Protein AF-A0A0D2KUC3-F1 (afdb_monomer)

Nearest PDB structures (foldseek):
  6gja-assembly1_A  TM=9.282E-01  e=8.993E-33  Triticum aestivum
  6giz-assembly1_A  TM=9.046E-01  e=1.143E-32  Triticum aestivum
  6git-assembly1_A  TM=9.043E-01  e=1.639E-32  Triticum aestivum
  6gj9-assembly1_A  TM=8.953E-01  e=1.143E-32  Triticum aestivum
  6gj2-assembly1_A  TM=8.959E-01  e=4.035E-32  Triticum aestivum

Foldseek 3Di:
DEQQADDPLLLLQLVLVVVVVDQAAEYQANQHLQQQAQEDPGGDDPVRRLVHGHLCSLVVSCVSNCVPPVRHPYDYAYDPSQQSADPVGAGSVSVLVPPADDDPPDDDDDPPPQPPCDVRCNRPRHWDWDADWQAAIETEHELFDAPDALACVDSRNVVVLVVLVPDDCNGGLAYEYGYADDCDDQFPVLQRQSVSNLVHCQVSCLVSQHAEYEYADALWWWWFAQDDQLDRDPSHYIYIYANNSHHPVAHRAHGQQVPPPDDPCFVCVVVPNCHDPRHPDDDADADVNTRTDNDPRNGTPDIGGFHWDKDWARPGSFWIKIFIDGSVDPSPDTPDIDIRGRD

Solvent-accessible surface area (backbone atoms only — not comparable to full-atom values): 18929 Å² total; per-residue (Å²): 67,6,22,26,28,80,37,73,51,18,51,49,27,48,53,43,51,55,71,66,63,58,83,59,44,50,37,23,13,26,62,44,54,26,25,42,16,70,43,99,88,38,73,51,56,81,96,45,49,49,76,35,57,23,67,68,39,52,59,51,38,51,63,71,44,36,86,49,60,76,79,25,57,76,45,67,32,51,24,79,54,36,36,57,57,44,97,88,68,48,40,30,58,69,49,54,75,75,61,71,59,100,62,82,84,87,64,83,93,64,97,71,80,72,84,59,61,42,99,67,40,78,71,54,62,52,55,53,72,50,73,45,81,72,49,28,33,39,37,32,33,48,76,73,54,87,87,50,71,63,45,82,82,28,66,68,47,50,49,48,57,54,55,62,72,67,63,47,56,90,49,22,42,37,38,37,40,32,30,10,61,46,66,77,64,63,38,50,66,74,48,60,44,35,31,42,53,36,72,55,47,46,65,55,41,38,73,68,55,35,50,37,34,45,19,6,74,44,26,16,34,36,32,39,38,30,34,47,96,94,35,71,31,87,61,23,32,29,40,34,32,34,8,10,14,27,28,90,88,54,68,50,77,53,40,43,32,72,62,62,84,76,52,65,46,55,81,39,45,93,81,54,59,64,55,49,95,69,46,88,64,89,49,85,73,58,61,95,86,30,66,53,58,81,45,86,53,91,29,58,66,46,73,47,68,49,41,24,42,61,50,75,47,76,76,52,70,40,40,31,39,40,38,31,31,37,59,93,46,62,76,89,46,68,74,45,75,47,77,50,69,63,130

Radius of gyration: 19.17 Å; Cα contacts (8 Å, |Δi|>4): 738; chains: 1; bounding box: 54×46×48 Å

Mean predicted aligned error: 5.57 Å

Structure (mmCIF, N/CA/C/O backbone):
data_AF-A0A0D2KUC3-F1
#
_entry.id   AF-A0A0D2KUC3-F1
#
loop_
_atom_site.group_PDB
_atom_site.id
_atom_site.type_symbol
_atom_site.label_atom_id
_atom_site.label_alt_id
_atom_site.label_comp_id
_atom_site.label_asym_id
_atom_site.label_entity_id
_atom_site.label_seq_id
_atom_site.pdbx_PDB_ins_code
_atom_site.Cartn_x
_atom_site.Cartn_y
_atom_site.Cartn_z
_atom_site.occupancy
_atom_site.B_iso_or_equiv
_atom_site.auth_seq_id
_atom_site.auth_comp_id
_atom_site.auth_asym_id
_atom_site.auth_atom_id
_atom_site.pdbx_PDB_model_num
ATOM 1 N N . MET A 1 1 ? -2.625 -6.622 -4.114 1.00 96.06 1 MET A N 1
ATOM 2 C CA . MET A 1 1 ? -1.256 -6.646 -4.675 1.00 96.06 1 MET A CA 1
ATOM 3 C C . MET A 1 1 ? -0.698 -5.232 -4.663 1.00 96.06 1 MET A C 1
ATOM 5 O O . MET A 1 1 ? -1.487 -4.291 -4.649 1.00 96.06 1 MET A O 1
ATOM 9 N N . ALA A 1 2 ? 0.618 -5.071 -4.685 1.00 98.12 2 ALA A N 1
ATOM 10 C CA . ALA A 1 2 ? 1.279 -3.789 -4.913 1.00 98.12 2 ALA A CA 1
ATOM 11 C C . ALA A 1 2 ? 2.653 -4.032 -5.542 1.00 98.12 2 ALA A C 1
ATOM 13 O O . ALA A 1 2 ? 3.165 -5.154 -5.471 1.00 98.12 2 ALA A O 1
ATOM 14 N N . ASP A 1 3 ? 3.196 -3.020 -6.221 1.00 98.69 3 ASP A N 1
ATOM 15 C C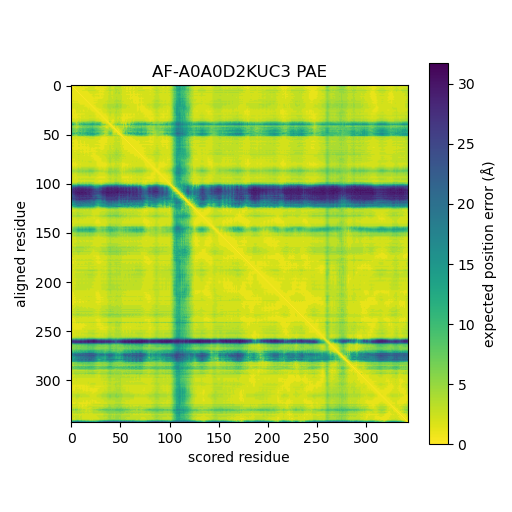A . ASP A 1 3 ? 4.566 -3.047 -6.737 1.00 98.69 3 ASP A CA 1
ATOM 16 C C . ASP A 1 3 ? 4.870 -4.239 -7.690 1.00 98.69 3 ASP A C 1
ATOM 18 O O . ASP A 1 3 ? 5.927 -4.879 -7.581 1.00 98.69 3 ASP A O 1
ATOM 22 N N . PRO A 1 4 ? 3.956 -4.620 -8.616 1.00 98.31 4 PRO A N 1
ATOM 23 C CA . PRO A 1 4 ? 4.134 -5.801 -9.454 1.00 98.31 4 PRO A CA 1
ATOM 24 C C . PRO A 1 4 ? 5.246 -5.650 -10.490 1.00 98.31 4 PRO A C 1
ATOM 26 O O . PRO A 1 4 ? 6.000 -6.595 -10.718 1.00 98.31 4 PRO A O 1
ATOM 29 N N . GLY A 1 5 ? 5.354 -4.500 -11.159 1.00 98.06 5 GLY A N 1
ATOM 30 C CA . GLY A 1 5 ? 6.200 -4.364 -12.341 1.00 98.06 5 GLY A CA 1
ATOM 31 C C . GLY A 1 5 ? 5.836 -5.368 -13.438 1.00 98.06 5 GLY A C 1
ATOM 32 O O . GLY A 1 5 ? 4.667 -5.605 -13.722 1.00 98.06 5 GLY A O 1
ATOM 33 N N . GLN A 1 6 ? 6.843 -5.929 -14.111 1.00 96.62 6 GLN A N 1
ATOM 34 C CA . GLN A 1 6 ? 6.646 -6.856 -15.237 1.00 96.62 6 GLN A CA 1
ATOM 35 C C . GLN A 1 6 ? 7.838 -7.806 -15.412 1.00 96.62 6 GLN A C 1
ATOM 37 O O . GLN A 1 6 ? 8.538 -7.805 -16.426 1.00 96.62 6 GLN A O 1
ATOM 42 N N . THR A 1 7 ? 8.120 -8.585 -14.374 1.00 97.81 7 THR A N 1
ATOM 43 C CA . THR A 1 7 ? 9.173 -9.603 -14.363 1.00 97.81 7 THR A CA 1
ATOM 44 C C . THR A 1 7 ? 8.580 -11.015 -14.408 1.00 97.81 7 THR A C 1
ATOM 46 O O . THR A 1 7 ? 7.364 -11.214 -14.381 1.00 97.81 7 THR A O 1
ATOM 49 N N . TYR A 1 8 ? 9.453 -12.025 -14.429 1.00 98.12 8 TYR A N 1
ATOM 50 C CA . TYR A 1 8 ? 9.033 -13.409 -14.223 1.00 98.12 8 TYR A CA 1
ATOM 51 C C . TYR A 1 8 ? 8.311 -13.598 -12.875 1.00 98.12 8 TYR A C 1
ATOM 53 O O . TYR A 1 8 ? 7.285 -14.268 -12.822 1.00 98.12 8 TYR A O 1
ATOM 61 N N . ASN A 1 9 ? 8.782 -12.952 -11.800 1.00 98.38 9 ASN A N 1
ATOM 62 C CA . ASN A 1 9 ? 8.137 -13.039 -10.484 1.00 98.38 9 ASN A CA 1
ATOM 63 C C . ASN A 1 9 ? 6.734 -12.425 -10.501 1.00 98.38 9 ASN A C 1
ATOM 65 O O . ASN A 1 9 ? 5.836 -12.956 -9.854 1.00 98.38 9 ASN A O 1
ATOM 69 N N . THR A 1 10 ? 6.534 -11.356 -11.276 1.00 98.56 10 THR A N 1
ATOM 70 C CA . THR A 1 10 ? 5.209 -10.770 -11.499 1.00 98.56 10 THR A CA 1
ATOM 71 C C . THR A 1 10 ? 4.261 -11.763 -12.153 1.00 98.56 10 THR A C 1
ATOM 73 O O . THR A 1 10 ? 3.101 -11.830 -11.774 1.00 98.56 10 THR A O 1
ATOM 76 N N . SER A 1 11 ? 4.754 -12.548 -13.118 1.00 98.38 11 SER A N 1
ATOM 77 C CA . SER A 1 11 ? 3.936 -13.551 -13.811 1.00 98.38 11 SER A CA 1
ATOM 78 C C . SER A 1 11 ? 3.504 -14.663 -12.851 1.00 98.38 11 SER A C 1
ATOM 80 O O . SER A 1 11 ? 2.330 -15.000 -12.811 1.00 98.38 11 SER A O 1
ATOM 82 N N . VAL A 1 12 ? 4.413 -15.144 -11.992 1.00 98.31 12 VAL A N 1
ATOM 83 C CA . VAL A 1 12 ? 4.080 -16.127 -10.940 1.00 98.31 12 VAL A CA 1
ATOM 84 C C . VAL A 1 12 ? 3.051 -15.568 -9.952 1.00 98.31 12 VAL A C 1
ATOM 86 O O . VAL A 1 12 ? 2.071 -16.236 -9.633 1.00 98.31 12 VAL A O 1
ATOM 89 N N . MET A 1 13 ? 3.243 -14.326 -9.495 1.00 98.12 13 MET A N 1
ATOM 90 C CA . MET A 1 13 ? 2.293 -13.653 -8.602 1.00 98.12 13 MET A CA 1
ATOM 91 C C . MET A 1 13 ? 0.914 -13.514 -9.258 1.00 98.12 13 MET A C 1
ATOM 93 O O . MET A 1 13 ? -0.097 -13.816 -8.627 1.00 98.12 13 MET A O 1
ATOM 97 N N . LEU A 1 14 ? 0.876 -13.102 -10.529 1.00 98.38 14 LEU A N 1
ATOM 98 C CA . LEU A 1 14 ? -0.353 -12.944 -11.299 1.00 98.38 14 LEU A CA 1
ATOM 99 C C . LEU A 1 14 ? -1.076 -14.282 -11.496 1.00 98.38 14 LEU A C 1
ATOM 101 O O . LEU A 1 14 ? -2.287 -14.332 -11.306 1.00 98.38 14 LEU A O 1
ATOM 105 N N . ASP A 1 15 ? -0.358 -15.363 -11.803 1.00 98.12 15 ASP A N 1
ATOM 106 C CA . ASP A 1 15 ? -0.939 -16.703 -11.944 1.00 98.12 15 ASP A CA 1
ATOM 107 C C . ASP A 1 15 ? -1.559 -17.188 -10.624 1.00 98.12 15 ASP A C 1
ATOM 109 O O . ASP A 1 15 ? -2.680 -17.710 -10.612 1.00 98.12 15 ASP A O 1
ATOM 113 N N . HIS A 1 16 ? -0.879 -16.967 -9.494 1.00 97.88 16 HIS A N 1
ATOM 114 C CA . HIS A 1 16 ? -1.427 -17.280 -8.172 1.00 97.88 16 HIS A CA 1
ATOM 115 C C . HIS A 1 16 ? -2.668 -16.427 -7.860 1.00 97.88 16 HIS A C 1
ATOM 117 O O . HIS A 1 16 ? -3.671 -16.954 -7.379 1.00 97.88 16 HIS A O 1
ATOM 123 N N . LEU A 1 17 ? -2.627 -15.126 -8.170 1.00 96.69 17 LEU A N 1
ATOM 124 C CA . LEU A 1 17 ? -3.748 -14.208 -7.959 1.00 96.69 17 LEU A CA 1
ATOM 125 C C . LEU A 1 17 ? -4.951 -14.542 -8.854 1.00 96.69 17 LEU A C 1
ATOM 127 O O . LEU A 1 17 ? -6.084 -14.431 -8.411 1.00 96.69 17 LEU A O 1
ATOM 131 N N . ILE A 1 18 ? -4.747 -14.973 -10.100 1.00 97.88 18 ILE A N 1
ATOM 132 C CA . ILE A 1 18 ? -5.838 -15.453 -10.964 1.00 97.88 18 ILE A CA 1
ATOM 133 C C . ILE A 1 18 ? -6.432 -16.742 -10.384 1.00 97.88 18 ILE A C 1
ATOM 135 O O . ILE A 1 18 ? -7.653 -16.908 -10.347 1.00 97.88 18 ILE A O 1
ATOM 139 N N . SER A 1 19 ? -5.576 -17.639 -9.891 1.00 97.19 19 SER A N 1
ATOM 140 C CA . SER A 1 19 ? -5.988 -18.923 -9.316 1.00 97.19 19 SER A CA 1
ATOM 141 C C . SER A 1 19 ? -6.806 -18.773 -8.030 1.00 97.19 19 SER A C 1
ATOM 143 O O . SER A 1 19 ? -7.636 -19.635 -7.747 1.00 97.19 19 SER A O 1
ATOM 145 N N . SER A 1 20 ? -6.644 -17.670 -7.288 1.00 96.62 20 SER A N 1
ATOM 146 C CA . SER A 1 20 ? -7.476 -17.355 -6.116 1.00 96.62 20 SER A CA 1
ATOM 147 C C . SER A 1 20 ? -8.871 -16.814 -6.461 1.00 96.62 20 SER A C 1
ATOM 149 O O . SER A 1 20 ? -9.681 -16.615 -5.560 1.00 96.62 20 SER A O 1
ATOM 151 N N . GLN A 1 21 ? -9.188 -16.639 -7.752 1.00 97.31 21 GLN A N 1
ATOM 152 C CA . GLN A 1 21 ? -10.508 -16.235 -8.261 1.00 97.31 21 GLN A CA 1
ATOM 153 C C . GLN A 1 21 ? -11.085 -14.967 -7.591 1.00 97.31 21 GLN A C 1
ATOM 155 O O . GLN A 1 21 ? -12.230 -14.976 -7.124 1.00 97.31 21 GLN A O 1
ATOM 160 N N . PRO A 1 22 ? -10.331 -13.852 -7.539 1.00 97.50 22 PRO A N 1
ATOM 161 C CA . PRO A 1 22 ? -10.779 -12.642 -6.870 1.00 97.50 22 PRO A CA 1
ATOM 162 C C . PRO A 1 22 ? -12.003 -12.040 -7.567 1.00 97.50 22 PRO A C 1
ATOM 164 O O . PRO A 1 22 ? -12.072 -11.941 -8.790 1.00 97.50 22 PRO A O 1
ATOM 167 N N . GLN A 1 23 ? -12.952 -11.553 -6.769 1.00 97.06 23 GLN A N 1
ATOM 168 C CA . GLN A 1 23 ? -14.105 -10.791 -7.266 1.00 97.06 23 GLN A CA 1
ATOM 169 C C . GLN A 1 23 ? -13.757 -9.318 -7.527 1.00 97.06 23 GLN A C 1
ATOM 171 O O . GLN A 1 23 ? -14.472 -8.614 -8.240 1.00 97.06 23 GLN A O 1
ATOM 176 N N . LEU A 1 24 ? -12.668 -8.852 -6.917 1.00 96.38 24 LEU A N 1
ATOM 177 C CA . LEU A 1 24 ? -12.146 -7.501 -7.010 1.00 96.38 24 LEU A CA 1
ATOM 178 C C . LEU A 1 24 ? -10.632 -7.535 -6.786 1.00 96.38 24 LEU A C 1
ATOM 180 O O . LEU A 1 24 ? -10.161 -8.189 -5.857 1.00 96.38 24 LEU A O 1
ATOM 184 N N . ALA A 1 25 ? -9.879 -6.802 -7.600 1.00 97.12 25 ALA A N 1
ATOM 185 C CA . ALA A 1 25 ? -8.447 -6.621 -7.420 1.00 97.12 25 ALA A CA 1
ATOM 186 C C . ALA A 1 25 ? -8.156 -5.234 -6.836 1.00 97.12 25 ALA A C 1
ATOM 188 O O . ALA A 1 25 ? -8.732 -4.235 -7.265 1.00 97.12 25 ALA A O 1
ATOM 189 N N . VAL A 1 26 ? -7.219 -5.168 -5.888 1.00 97.12 26 VAL A N 1
ATOM 190 C CA . VAL A 1 26 ? -6.643 -3.905 -5.406 1.00 97.12 26 VAL A CA 1
ATOM 191 C C . VAL A 1 26 ? -5.159 -3.856 -5.739 1.00 97.12 26 VAL A C 1
ATOM 193 O O . VAL A 1 26 ? -4.423 -4.788 -5.396 1.00 97.12 26 VAL A O 1
ATOM 196 N N . LEU A 1 27 ? -4.736 -2.766 -6.383 1.00 98.00 27 LEU A N 1
ATOM 197 C CA . LEU A 1 27 ? -3.338 -2.450 -6.667 1.00 98.00 27 LEU A CA 1
ATOM 198 C C . LEU A 1 27 ? -2.907 -1.195 -5.898 1.00 98.00 27 LEU A C 1
ATOM 200 O O . LEU A 1 27 ? -3.278 -0.076 -6.256 1.00 98.00 27 LEU A O 1
ATOM 204 N N . ALA A 1 28 ? -2.128 -1.380 -4.832 1.00 97.75 28 ALA A N 1
ATOM 205 C CA . ALA A 1 28 ? -1.737 -0.296 -3.932 1.00 97.75 28 ALA A CA 1
ATOM 206 C C . ALA A 1 28 ? -0.495 0.478 -4.418 1.00 97.75 28 ALA A C 1
ATOM 208 O O . ALA A 1 28 ? 0.387 0.753 -3.614 1.00 97.75 28 ALA A O 1
ATOM 209 N N . GLY A 1 29 ? -0.439 0.840 -5.705 1.00 97.50 29 GLY A N 1
ATOM 210 C CA . GLY A 1 29 ? 0.628 1.646 -6.319 1.00 97.50 29 GLY A CA 1
ATOM 211 C C . GLY A 1 29 ? 1.764 0.856 -6.978 1.00 97.50 29 GLY A C 1
ATOM 212 O O . GLY A 1 29 ? 1.831 -0.370 -6.870 1.00 97.50 29 GLY A O 1
ATOM 213 N N . ASP A 1 30 ? 2.614 1.599 -7.691 1.00 98.06 30 ASP A N 1
ATOM 214 C CA . ASP A 1 30 ? 3.810 1.162 -8.417 1.00 98.06 30 ASP A CA 1
ATOM 215 C C . ASP A 1 30 ? 3.532 0.077 -9.461 1.00 98.06 30 ASP A C 1
ATOM 217 O O . ASP A 1 30 ? 3.918 -1.086 -9.358 1.00 98.06 30 ASP A O 1
ATOM 221 N N . PHE A 1 31 ? 2.838 0.466 -10.525 1.00 97.88 31 PHE A N 1
ATOM 222 C CA . PHE A 1 31 ? 2.309 -0.464 -11.512 1.00 97.88 31 PHE A CA 1
ATOM 223 C C . PHE A 1 31 ? 3.431 -1.079 -12.351 1.00 97.88 31 PHE A C 1
ATOM 225 O O . PHE A 1 31 ? 3.638 -2.292 -12.359 1.00 97.88 31 PHE A O 1
ATOM 232 N N . VAL A 1 32 ? 4.129 -0.245 -13.126 1.00 97.00 32 VAL A N 1
ATOM 233 C CA . VAL A 1 32 ? 4.843 -0.725 -14.326 1.00 97.00 32 VAL A CA 1
ATOM 234 C C . VAL A 1 32 ? 6.349 -0.551 -14.291 1.00 97.00 32 VAL A C 1
ATOM 236 O O . VAL A 1 32 ? 7.039 -1.219 -15.070 1.00 97.00 32 VAL A O 1
ATOM 239 N N . TYR A 1 33 ? 6.848 0.339 -13.426 1.00 96.88 33 TYR A N 1
ATOM 240 C CA . TYR A 1 33 ? 8.264 0.710 -13.327 1.00 96.88 33 TYR A CA 1
ATOM 241 C C . TYR A 1 33 ? 8.850 1.193 -14.667 1.00 96.88 33 TYR A C 1
ATOM 243 O O . TYR A 1 33 ? 9.978 0.852 -15.030 1.00 96.88 33 TYR A O 1
ATOM 251 N N . ALA A 1 34 ? 8.075 1.950 -15.453 1.00 96.00 34 ALA A N 1
ATOM 252 C CA . ALA A 1 34 ? 8.489 2.466 -16.761 1.00 96.00 34 ALA A CA 1
ATOM 253 C C . ALA A 1 34 ? 9.588 3.530 -16.637 1.00 96.00 34 ALA A C 1
ATOM 255 O O . ALA A 1 34 ? 10.411 3.686 -17.539 1.00 96.00 34 ALA A O 1
ATOM 256 N N . ASP A 1 35 ? 9.631 4.216 -15.501 1.00 93.38 35 ASP A N 1
ATOM 257 C CA . ASP A 1 35 ? 10.634 5.198 -15.100 1.00 93.38 35 ASP A CA 1
ATOM 258 C C . ASP A 1 35 ? 12.007 4.596 -14.744 1.00 93.38 35 ASP A C 1
ATOM 260 O O . ASP A 1 35 ? 12.935 5.340 -14.435 1.00 93.38 35 ASP A O 1
ATOM 264 N N . GLN A 1 36 ? 12.158 3.268 -14.810 1.00 93.44 36 GLN A N 1
ATOM 265 C CA . GLN A 1 36 ? 13.446 2.573 -14.683 1.00 93.44 36 GLN A CA 1
ATOM 266 C C . GLN A 1 36 ? 14.125 2.284 -16.023 1.00 93.44 36 GLN A C 1
ATOM 268 O O . GLN A 1 36 ? 15.131 1.569 -16.080 1.00 93.44 36 GLN A O 1
ATOM 273 N N . TRP A 1 37 ? 13.590 2.823 -17.115 1.00 93.06 37 TRP A N 1
ATOM 274 C CA . TRP A 1 37 ? 14.014 2.487 -18.467 1.00 93.06 37 TRP A CA 1
ATOM 275 C C . TRP A 1 37 ? 14.194 3.745 -19.314 1.00 93.06 37 TRP A C 1
ATOM 277 O O . TRP A 1 37 ? 13.356 4.643 -19.311 1.00 93.06 37 TRP A O 1
ATOM 287 N N . ALA A 1 38 ? 15.284 3.784 -20.081 1.00 88.50 38 ALA A N 1
ATOM 288 C CA . ALA A 1 38 ? 15.509 4.798 -21.113 1.00 88.50 38 ALA A CA 1
ATOM 289 C C . ALA A 1 38 ? 14.995 4.332 -22.484 1.00 88.50 38 ALA A C 1
ATOM 291 O O . ALA A 1 38 ? 14.627 5.144 -23.329 1.00 88.50 38 ALA A O 1
ATOM 292 N N . SER A 1 39 ? 14.986 3.018 -22.711 1.00 85.38 39 SER A N 1
ATOM 293 C CA . SER A 1 39 ? 14.513 2.361 -23.930 1.00 85.38 39 SER A CA 1
ATOM 294 C C . SER A 1 39 ? 14.085 0.922 -23.611 1.00 85.38 39 SER A C 1
ATOM 296 O O . SER A 1 39 ? 14.112 0.514 -22.449 1.00 85.38 39 SER A O 1
ATOM 298 N N . GLN A 1 40 ? 13.715 0.142 -24.632 1.00 81.00 40 GLN A N 1
ATOM 299 C CA . GLN A 1 40 ? 13.281 -1.253 -24.480 1.00 81.00 40 GLN A CA 1
ATOM 300 C C . GLN A 1 40 ? 14.286 -2.123 -23.715 1.00 81.00 40 GLN A C 1
ATOM 302 O O . GLN A 1 40 ? 13.884 -2.856 -22.811 1.00 81.00 40 GLN A O 1
ATOM 307 N N . ASP A 1 41 ? 15.571 -1.997 -24.052 1.00 81.88 41 ASP A N 1
ATOM 308 C CA . ASP A 1 41 ? 16.640 -2.881 -23.572 1.00 81.88 41 ASP A CA 1
ATOM 309 C C . ASP A 1 41 ? 17.633 -2.168 -22.642 1.00 81.88 41 ASP A C 1
ATOM 311 O O . ASP A 1 41 ? 18.642 -2.743 -22.233 1.00 81.88 41 ASP A O 1
ATOM 315 N N . GLN A 1 42 ? 17.364 -0.908 -22.285 1.00 88.44 42 GLN A N 1
ATOM 316 C CA . GLN A 1 42 ? 18.263 -0.105 -21.461 1.00 88.44 42 GLN A CA 1
ATOM 317 C C . GLN A 1 42 ? 17.605 0.296 -20.142 1.00 88.44 42 GLN A C 1
ATOM 319 O O . GLN A 1 42 ? 16.914 1.317 -20.049 1.00 88.44 42 GLN A O 1
ATOM 324 N N . ARG A 1 43 ? 17.890 -0.492 -19.099 1.00 88.56 43 ARG A N 1
ATOM 325 C CA . ARG A 1 43 ? 17.607 -0.111 -17.712 1.00 88.56 43 ARG A CA 1
ATOM 326 C C . ARG A 1 43 ? 18.510 1.053 -17.305 1.00 88.56 43 ARG A C 1
ATOM 328 O O . ARG A 1 43 ? 19.707 1.050 -17.602 1.00 88.56 43 ARG A O 1
ATOM 335 N N . ILE A 1 44 ? 17.947 2.034 -16.612 1.00 87.25 44 ILE A N 1
ATOM 336 C CA . ILE A 1 44 ? 18.710 3.158 -16.065 1.00 87.25 44 ILE A CA 1
ATOM 337 C C . ILE A 1 44 ? 19.139 2.880 -14.627 1.00 87.25 44 ILE A C 1
ATOM 339 O O . ILE A 1 44 ? 18.581 2.035 -13.930 1.00 87.25 44 ILE A O 1
ATOM 343 N N . THR A 1 45 ? 20.171 3.586 -14.177 1.00 84.62 45 THR A N 1
ATOM 344 C CA . THR A 1 45 ? 20.604 3.504 -12.781 1.00 84.62 45 THR A CA 1
ATOM 345 C C . THR A 1 45 ? 19.608 4.231 -11.881 1.00 84.62 45 THR A C 1
ATOM 347 O O . THR A 1 45 ? 18.928 5.158 -12.321 1.00 84.62 45 THR A O 1
ATOM 350 N N . LYS A 1 46 ? 19.575 3.886 -10.588 1.00 74.81 46 LYS A N 1
ATOM 351 C CA . LYS A 1 46 ? 18.715 4.562 -9.598 1.00 74.81 46 LYS A CA 1
ATOM 352 C C . LYS A 1 46 ? 18.893 6.091 -9.593 1.00 74.81 46 LYS A C 1
ATOM 354 O O . LYS A 1 46 ? 17.928 6.819 -9.416 1.00 74.81 46 LYS A O 1
ATOM 359 N N . ALA A 1 47 ? 20.102 6.588 -9.877 1.00 77.50 47 ALA A N 1
ATOM 360 C CA . ALA A 1 47 ? 20.402 8.024 -9.978 1.00 77.50 47 ALA A CA 1
ATOM 361 C C . ALA A 1 47 ? 19.681 8.749 -11.138 1.00 77.50 47 ALA A C 1
ATOM 363 O O . ALA A 1 47 ? 19.647 9.983 -11.186 1.00 77.50 47 ALA A O 1
ATOM 364 N N . LEU A 1 48 ? 19.148 7.987 -12.093 1.00 79.50 48 LEU A N 1
ATOM 365 C CA . LEU A 1 48 ? 18.412 8.474 -13.253 1.00 79.50 48 LEU A CA 1
ATOM 366 C C . LEU A 1 48 ? 16.921 8.097 -13.213 1.00 79.50 48 LEU A C 1
ATOM 368 O O . LEU A 1 48 ? 16.203 8.528 -14.114 1.00 79.50 48 LEU A O 1
ATOM 372 N N . SER A 1 49 ? 16.454 7.351 -12.199 1.00 74.62 49 SER A N 1
ATOM 373 C CA . SER A 1 49 ? 15.032 6.991 -12.046 1.00 74.62 49 SER A CA 1
ATOM 374 C C . SER A 1 49 ? 14.157 8.240 -12.066 1.00 74.62 49 SER A C 1
ATOM 376 O O . SER A 1 49 ? 14.527 9.271 -11.496 1.00 74.62 49 SER A O 1
ATOM 378 N N . GLY A 1 50 ? 13.033 8.178 -12.777 1.00 69.56 50 GLY A N 1
ATOM 379 C CA . GLY A 1 50 ? 12.115 9.311 -12.929 1.00 69.56 50 GLY A CA 1
ATOM 380 C C . GLY A 1 50 ? 12.597 10.432 -13.862 1.00 69.56 50 GLY A C 1
ATOM 381 O O . GLY A 1 50 ? 11.803 11.308 -14.191 1.00 69.56 50 GLY A O 1
ATOM 382 N N . LYS A 1 51 ? 13.859 10.423 -14.331 1.00 75.75 51 LYS A N 1
ATOM 383 C CA . LYS A 1 51 ? 14.351 11.379 -15.352 1.00 75.75 51 LYS A CA 1
ATOM 384 C C . LYS A 1 51 ? 14.043 10.934 -16.777 1.00 75.75 51 LYS A C 1
ATOM 386 O O . LYS A 1 51 ? 13.967 11.762 -17.681 1.00 75.75 51 LYS A O 1
ATOM 391 N N . PHE A 1 52 ? 13.905 9.629 -16.968 1.00 83.25 52 PHE A N 1
ATOM 392 C CA . PHE A 1 52 ? 13.526 8.999 -18.221 1.00 83.25 52 PHE A CA 1
ATOM 393 C C . PHE A 1 52 ? 12.405 8.017 -17.929 1.00 83.25 52 PHE A C 1
ATOM 395 O O . PHE A 1 52 ? 12.385 7.408 -16.864 1.00 83.25 52 PHE A O 1
ATOM 402 N N . THR A 1 53 ? 11.488 7.861 -18.874 1.00 91.38 53 THR A N 1
ATOM 403 C CA . THR A 1 53 ? 10.470 6.818 -18.818 1.00 91.38 53 THR A CA 1
ATOM 404 C C . THR A 1 53 ? 10.396 6.143 -20.179 1.00 91.38 53 THR A C 1
ATOM 406 O O . THR A 1 53 ? 10.412 6.809 -21.218 1.00 91.38 53 THR A O 1
ATOM 409 N N . TYR A 1 54 ? 10.302 4.816 -20.197 1.00 94.88 54 TYR A N 1
ATOM 410 C CA . TYR A 1 54 ? 10.024 4.069 -21.418 1.00 94.88 54 TYR A CA 1
ATOM 411 C C . TYR A 1 54 ? 8.546 3.684 -21.449 1.00 94.88 54 TYR A C 1
ATOM 413 O O . TYR A 1 54 ? 8.155 2.585 -21.061 1.00 94.88 54 TYR A O 1
ATOM 421 N N . GLN A 1 55 ? 7.717 4.616 -21.927 1.00 95.88 55 GLN A N 1
ATOM 422 C CA . GLN A 1 55 ? 6.252 4.507 -21.935 1.00 95.88 55 GLN A CA 1
ATOM 423 C C . GLN A 1 55 ? 5.672 3.199 -22.508 1.00 95.88 55 GLN A C 1
ATOM 425 O O . GLN A 1 55 ? 4.666 2.748 -21.961 1.00 95.88 55 GLN A O 1
ATOM 430 N N . PRO A 1 56 ? 6.275 2.522 -23.511 1.00 97.12 56 PRO A N 1
ATOM 431 C CA . PRO A 1 56 ? 5.766 1.230 -23.979 1.00 97.12 56 PRO A CA 1
ATOM 432 C C . PRO A 1 56 ? 5.687 0.139 -22.898 1.00 97.12 56 PRO A C 1
ATOM 434 O O . PRO A 1 56 ? 4.913 -0.807 -23.042 1.00 97.12 56 PRO A O 1
ATOM 437 N N . LYS A 1 57 ? 6.418 0.274 -21.780 1.00 96.94 57 LYS A N 1
ATOM 438 C CA . LYS A 1 57 ? 6.256 -0.589 -20.598 1.00 96.94 57 LYS A CA 1
ATOM 439 C C . LYS A 1 57 ? 4.829 -0.572 -20.039 1.00 96.94 57 LYS A C 1
ATOM 441 O O . LYS A 1 57 ? 4.393 -1.602 -19.531 1.00 96.94 57 LYS A O 1
ATOM 446 N N . TRP A 1 58 ? 4.098 0.540 -20.154 1.00 98.00 58 TRP A N 1
ATOM 447 C CA . TRP A 1 58 ? 2.688 0.607 -19.763 1.00 98.00 58 TRP A CA 1
ATOM 448 C C . TRP A 1 58 ? 1.792 -0.254 -20.659 1.00 98.00 58 TRP A C 1
ATOM 450 O O . TRP A 1 58 ? 0.870 -0.902 -20.169 1.00 98.00 58 TRP A O 1
ATOM 460 N N . ASP A 1 59 ? 2.069 -0.292 -21.964 1.00 98.25 59 ASP A N 1
ATOM 461 C CA . ASP A 1 59 ? 1.314 -1.120 -22.911 1.00 98.25 59 ASP A CA 1
ATOM 462 C C . ASP A 1 59 ? 1.595 -2.609 -22.698 1.00 98.25 59 ASP A C 1
ATOM 464 O O . ASP A 1 59 ? 0.685 -3.433 -22.770 1.00 98.25 59 ASP A O 1
ATOM 468 N N . MET A 1 60 ? 2.851 -2.955 -22.403 1.00 97.31 60 MET A N 1
ATOM 469 C CA . MET A 1 60 ? 3.246 -4.320 -22.054 1.00 97.31 60 MET A CA 1
ATOM 470 C C . MET A 1 60 ? 2.566 -4.791 -20.768 1.00 97.31 60 MET A C 1
ATOM 472 O O . MET A 1 60 ? 2.027 -5.894 -20.747 1.00 97.31 60 MET A O 1
ATOM 476 N N . PHE A 1 61 ? 2.532 -3.948 -19.733 1.00 98.06 61 PHE A N 1
ATOM 477 C CA . PHE A 1 61 ? 1.830 -4.257 -18.490 1.00 98.06 61 PHE A CA 1
ATOM 478 C C . PHE A 1 61 ? 0.338 -4.501 -18.720 1.00 98.06 61 PHE A C 1
ATOM 480 O O . PHE A 1 61 ? -0.193 -5.500 -18.246 1.00 98.06 61 PHE A O 1
ATOM 487 N N . GLY A 1 62 ? -0.324 -3.637 -19.499 1.00 98.12 62 GLY A N 1
ATOM 488 C CA . GLY A 1 62 ? -1.737 -3.814 -19.836 1.00 98.12 62 GLY A CA 1
ATOM 489 C C . GLY A 1 62 ? -2.013 -5.167 -20.497 1.00 98.12 62 GLY A C 1
ATOM 490 O O . GLY A 1 62 ? -2.952 -5.849 -20.109 1.00 98.12 62 GLY A O 1
ATOM 491 N N . ARG A 1 63 ? -1.152 -5.600 -21.430 1.00 98.62 63 ARG A N 1
ATOM 492 C CA . ARG A 1 63 ? -1.260 -6.925 -22.072 1.00 98.62 63 ARG A CA 1
ATOM 493 C C . ARG A 1 63 ? -0.965 -8.078 -21.113 1.00 98.62 63 ARG A C 1
ATOM 495 O O . ARG A 1 63 ? -1.620 -9.106 -21.197 1.00 98.62 63 ARG A O 1
ATOM 502 N N . LEU A 1 64 ? 0.016 -7.918 -20.222 1.00 98.44 64 LEU A N 1
ATOM 503 C CA . LEU A 1 64 ? 0.365 -8.933 -19.225 1.00 98.44 64 LEU A CA 1
ATOM 504 C C . LEU A 1 64 ? -0.794 -9.176 -18.250 1.00 98.44 64 LEU A C 1
ATOM 506 O O . LEU A 1 64 ? -1.101 -10.321 -17.945 1.00 98.44 64 LEU A O 1
ATOM 510 N N . PHE A 1 65 ? -1.441 -8.106 -17.788 1.00 98.50 65 PHE A N 1
ATOM 511 C CA . PHE A 1 65 ? -2.516 -8.164 -16.796 1.00 98.50 65 PHE A CA 1
ATOM 512 C C . PHE A 1 65 ? -3.923 -8.317 -17.397 1.00 98.50 65 PHE A C 1
ATOM 514 O O . PHE A 1 65 ? -4.872 -8.553 -16.648 1.00 98.50 65 PHE A O 1
ATOM 521 N N . GLU A 1 66 ? -4.080 -8.229 -18.723 1.00 98.44 66 GLU A N 1
ATOM 522 C CA . GLU A 1 66 ? -5.362 -8.389 -19.429 1.00 98.44 66 GLU A CA 1
ATOM 523 C C . GLU A 1 66 ? -6.150 -9.650 -19.014 1.00 98.44 66 GLU A C 1
ATOM 525 O O . GLU A 1 66 ? -7.357 -9.517 -18.790 1.00 98.44 66 GLU A O 1
ATOM 530 N N . PRO A 1 67 ? -5.534 -10.840 -18.819 1.00 98.06 67 PRO A N 1
ATOM 531 C CA . PRO A 1 67 ? -6.271 -12.037 -18.406 1.00 98.06 67 PRO A CA 1
ATOM 532 C C . PRO A 1 67 ? -7.019 -11.894 -17.073 1.00 98.06 67 PRO A C 1
ATOM 534 O O . PRO A 1 67 ? -8.063 -12.515 -16.897 1.00 98.06 67 PRO A O 1
ATOM 537 N N . LEU A 1 68 ? -6.516 -11.065 -16.151 1.00 98.06 68 LEU A N 1
ATOM 538 C CA . LEU A 1 68 ? -7.186 -10.761 -14.885 1.00 98.06 68 LEU A CA 1
ATOM 539 C C . LEU A 1 68 ? -8.099 -9.536 -15.027 1.00 98.06 68 LEU A C 1
ATOM 541 O O . LEU A 1 68 ? -9.284 -9.585 -14.705 1.00 98.06 68 LEU A O 1
ATOM 545 N N . LEU A 1 69 ? -7.549 -8.424 -15.518 1.00 96.75 69 LEU A N 1
ATOM 546 C CA . LEU A 1 69 ? -8.195 -7.110 -15.442 1.00 96.75 69 LEU A CA 1
ATOM 547 C C . LEU A 1 69 ? -9.309 -6.900 -16.476 1.00 96.75 69 LEU A C 1
ATOM 549 O O . LEU A 1 69 ? -10.081 -5.952 -16.354 1.00 96.75 69 LEU A O 1
ATOM 553 N N . SER A 1 70 ? -9.426 -7.772 -17.482 1.00 97.56 70 SER A N 1
ATOM 554 C CA . SER A 1 70 ? -10.565 -7.755 -18.413 1.00 97.56 70 SER A CA 1
ATOM 555 C C . SER A 1 70 ? -11.855 -8.319 -17.804 1.00 97.56 70 SER A C 1
ATOM 557 O O . SER A 1 70 ? -12.938 -8.046 -18.322 1.00 97.56 70 SER A O 1
ATOM 559 N N . VAL A 1 71 ? -11.755 -9.088 -16.712 1.00 97.56 71 VAL A N 1
ATOM 560 C CA . VAL A 1 71 ? -12.893 -9.778 -16.076 1.00 97.56 71 VAL A CA 1
ATOM 561 C C . VAL A 1 71 ? -13.043 -9.480 -14.582 1.00 97.56 71 VAL A C 1
ATOM 563 O O . VAL A 1 71 ? -14.124 -9.692 -14.035 1.00 97.56 71 VAL A O 1
ATOM 566 N N . VAL A 1 72 ? -12.007 -8.946 -13.928 1.00 97.69 72 VAL A N 1
ATOM 567 C CA . VAL A 1 72 ? -12.025 -8.528 -12.519 1.00 97.69 72 VAL A CA 1
ATOM 568 C C . VAL A 1 72 ? -11.842 -7.008 -12.422 1.00 97.69 72 VAL A C 1
ATOM 570 O O . VAL A 1 72 ? -10.836 -6.489 -12.911 1.00 97.69 72 VAL A O 1
ATOM 573 N N . PRO A 1 73 ? -12.764 -6.268 -11.771 1.00 94.25 73 PRO A N 1
ATOM 574 C CA . PRO A 1 73 ? -12.601 -4.835 -11.543 1.00 94.25 73 PRO A CA 1
ATOM 575 C C . PRO A 1 73 ? -11.346 -4.516 -10.724 1.00 94.25 73 PRO A C 1
ATOM 577 O O . PRO A 1 73 ? -11.090 -5.144 -9.693 1.00 94.25 73 PRO A O 1
ATOM 580 N N . LEU A 1 74 ? -10.603 -3.494 -11.156 1.00 94.44 74 LEU A N 1
ATOM 581 C CA . LEU A 1 74 ? -9.428 -2.982 -10.457 1.00 94.44 74 LEU A CA 1
ATOM 582 C C . LEU A 1 74 ? -9.770 -1.717 -9.673 1.00 94.44 74 LEU A C 1
ATOM 584 O O . LEU A 1 74 ? -10.239 -0.735 -10.246 1.00 94.44 74 LEU A O 1
ATOM 588 N N . MET A 1 75 ? -9.453 -1.716 -8.385 1.00 92.44 75 MET A N 1
ATOM 589 C CA . MET A 1 75 ? -9.302 -0.500 -7.594 1.00 92.44 75 MET A CA 1
ATOM 590 C C . MET A 1 75 ? -7.820 -0.242 -7.342 1.00 92.44 75 MET A C 1
ATOM 592 O O . MET A 1 75 ? -7.028 -1.175 -7.200 1.00 92.44 75 MET A O 1
ATOM 596 N N . HIS A 1 76 ? -7.422 1.020 -7.293 1.00 94.69 76 HIS A N 1
ATOM 597 C CA . HIS A 1 76 ? -6.006 1.360 -7.244 1.00 94.69 76 HIS A CA 1
ATOM 598 C C . HIS A 1 76 ? -5.714 2.716 -6.612 1.00 94.69 76 HIS A C 1
ATOM 600 O O . HIS A 1 76 ? -6.569 3.596 -6.558 1.00 94.69 76 HIS A O 1
ATOM 606 N N . THR A 1 77 ? -4.470 2.895 -6.185 1.00 93.25 77 THR A N 1
ATOM 607 C CA . THR A 1 77 ? -3.872 4.210 -5.929 1.00 93.25 77 THR A CA 1
ATOM 608 C C . THR A 1 77 ? -2.558 4.325 -6.697 1.00 93.25 77 THR A C 1
ATOM 610 O O . THR A 1 77 ? -2.038 3.314 -7.168 1.00 93.25 77 THR A O 1
ATOM 613 N N . ASN A 1 78 ? -2.030 5.536 -6.858 1.00 92.94 78 ASN A N 1
ATOM 614 C CA . ASN A 1 78 ? -0.746 5.752 -7.511 1.00 92.94 78 ASN A CA 1
ATOM 615 C C . ASN A 1 78 ? 0.420 5.548 -6.535 1.00 92.94 78 ASN A C 1
ATOM 617 O O . ASN A 1 78 ? 0.360 5.942 -5.367 1.00 92.94 78 ASN A O 1
ATOM 621 N N . GLY A 1 79 ? 1.498 4.975 -7.054 1.00 94.19 79 GLY A N 1
ATOM 622 C CA . GLY A 1 79 ? 2.792 4.876 -6.409 1.00 94.19 79 GLY A CA 1
ATOM 623 C C . GLY A 1 79 ? 3.720 6.046 -6.741 1.00 94.19 79 GLY A C 1
ATOM 624 O O . GLY A 1 79 ? 3.326 7.011 -7.413 1.00 94.19 79 GLY A O 1
ATOM 625 N N . ASN A 1 80 ? 4.969 5.975 -6.280 1.00 92.69 80 ASN A N 1
ATOM 626 C CA . ASN A 1 80 ? 5.990 6.950 -6.678 1.00 92.69 80 ASN A CA 1
ATOM 627 C C . ASN A 1 80 ? 6.498 6.696 -8.098 1.00 92.69 80 ASN A C 1
ATOM 629 O O . ASN A 1 80 ? 6.880 7.656 -8.770 1.00 92.69 80 ASN A O 1
ATOM 633 N N . HIS A 1 81 ? 6.454 5.455 -8.587 1.00 94.69 81 HIS A N 1
ATOM 634 C CA . HIS A 1 81 ? 6.822 5.129 -9.966 1.00 94.69 81 HIS A CA 1
ATOM 635 C C . HIS A 1 81 ? 5.815 5.670 -10.993 1.00 94.69 81 HIS A C 1
ATOM 637 O O . HIS A 1 81 ? 6.166 5.840 -12.158 1.00 94.69 81 HIS A O 1
ATOM 643 N N . GLU A 1 82 ? 4.606 6.047 -10.567 1.00 93.38 82 GLU A N 1
ATOM 644 C CA . GLU A 1 82 ? 3.620 6.708 -11.428 1.00 93.38 82 GLU A CA 1
ATOM 645 C C . GLU A 1 82 ? 3.869 8.209 -11.614 1.00 93.38 82 GLU A C 1
ATOM 647 O O . GLU A 1 82 ? 3.318 8.795 -12.547 1.00 93.38 82 GLU A O 1
ATOM 652 N N . ILE A 1 83 ? 4.705 8.846 -10.780 1.00 89.12 83 ILE A N 1
ATOM 653 C CA . ILE A 1 83 ? 4.886 10.307 -10.790 1.00 89.12 83 ILE A CA 1
ATOM 654 C C . ILE A 1 83 ? 5.320 10.811 -12.170 1.00 89.12 83 ILE A C 1
ATOM 656 O O . ILE A 1 83 ? 4.792 11.831 -12.618 1.00 89.12 83 ILE A O 1
ATOM 660 N N . GLU A 1 84 ? 6.265 10.119 -12.817 1.00 89.12 84 GLU A N 1
ATOM 661 C CA . GLU A 1 84 ? 6.700 10.323 -14.211 1.00 89.12 84 GLU A CA 1
ATOM 662 C C . GLU A 1 84 ? 6.680 11.796 -14.671 1.00 89.12 84 GLU A C 1
ATOM 664 O O . GLU A 1 84 ? 5.998 12.167 -15.632 1.00 89.12 84 GLU A O 1
ATOM 669 N N . GLN A 1 85 ? 7.383 12.665 -13.936 1.00 84.69 85 GLN A N 1
ATOM 670 C CA . GLN A 1 85 ? 7.277 14.110 -14.130 1.00 84.69 85 GLN A CA 1
ATOM 671 C C . GLN A 1 85 ? 7.788 14.535 -15.516 1.00 84.69 85 GLN A C 1
ATOM 673 O O . GLN A 1 85 ? 8.933 14.279 -15.886 1.00 84.69 85 GLN A O 1
ATOM 678 N N . LEU A 1 86 ? 6.945 15.247 -16.263 1.00 84.06 86 LEU A N 1
ATOM 679 C CA . LEU A 1 86 ? 7.273 15.810 -17.570 1.00 84.06 86 LEU A CA 1
ATOM 680 C C . LEU A 1 86 ? 8.049 17.136 -17.436 1.00 84.06 86 LEU A C 1
ATOM 682 O O . LEU A 1 86 ? 7.940 17.815 -16.410 1.00 84.06 86 LEU A O 1
ATOM 686 N N . PRO A 1 87 ? 8.789 17.571 -18.480 1.00 84.56 87 PRO A N 1
ATOM 687 C CA . PRO A 1 87 ? 9.537 18.835 -18.457 1.00 84.56 87 PRO A CA 1
ATOM 688 C C . PRO A 1 87 ? 8.687 20.085 -18.187 1.00 84.56 87 PRO A C 1
ATOM 690 O O . PRO A 1 87 ? 9.208 21.085 -17.703 1.00 84.56 87 PRO A O 1
ATOM 693 N N . ASP A 1 88 ? 7.387 20.035 -18.488 1.00 82.62 88 ASP A N 1
ATOM 694 C CA . ASP A 1 88 ? 6.423 21.112 -18.230 1.00 82.62 88 ASP A CA 1
ATOM 695 C C . ASP A 1 88 ? 5.837 21.089 -16.803 1.00 82.62 88 ASP A C 1
ATOM 697 O O . ASP A 1 88 ? 4.991 21.912 -16.464 1.00 82.62 88 ASP A O 1
ATOM 701 N N . GLY A 1 89 ? 6.286 20.155 -15.960 1.00 79.88 89 GLY A N 1
ATOM 702 C CA . GLY A 1 89 ? 5.865 20.023 -14.570 1.00 79.88 89 GLY A CA 1
ATOM 703 C C . GLY A 1 89 ? 4.669 19.099 -14.339 1.00 79.88 89 GLY A C 1
ATOM 704 O O . GLY A 1 89 ? 4.392 18.786 -13.180 1.00 79.88 89 GLY A O 1
ATOM 705 N N . ARG A 1 90 ? 3.987 18.619 -15.390 1.00 83.31 90 ARG A N 1
ATOM 706 C CA . ARG A 1 90 ? 2.894 17.644 -15.236 1.00 83.31 90 ARG A CA 1
ATOM 707 C C . ARG A 1 90 ? 3.406 16.324 -14.657 1.00 83.31 90 ARG A C 1
ATOM 709 O O . ARG A 1 90 ? 4.536 15.922 -14.921 1.00 83.31 90 ARG A O 1
ATOM 716 N N . ARG A 1 91 ? 2.558 15.645 -13.882 1.00 84.88 91 ARG A N 1
ATOM 717 C CA . ARG A 1 91 ? 2.851 14.381 -13.181 1.00 84.88 91 ARG A CA 1
ATOM 718 C C . ARG A 1 91 ? 1.727 13.372 -13.400 1.00 84.88 91 ARG A C 1
ATOM 720 O O . ARG A 1 91 ? 0.631 13.766 -13.795 1.00 84.88 91 ARG A O 1
ATOM 727 N N . ASN A 1 92 ? 1.994 12.093 -13.140 1.00 86.38 92 ASN A N 1
ATOM 728 C CA . ASN A 1 92 ? 1.016 10.999 -13.203 1.00 86.38 92 ASN A CA 1
ATOM 729 C C . ASN A 1 92 ? 0.306 10.867 -14.558 1.00 86.38 92 ASN A C 1
ATOM 731 O O . ASN A 1 92 ? -0.802 10.341 -14.640 1.00 86.38 92 ASN A O 1
ATOM 735 N N . ASN A 1 93 ? 0.920 11.357 -15.641 1.00 87.50 93 ASN A N 1
ATOM 736 C CA . ASN A 1 93 ? 0.230 11.494 -16.919 1.00 87.50 93 ASN A CA 1
ATOM 737 C C . ASN A 1 93 ? -0.186 10.127 -17.484 1.00 87.50 93 ASN A C 1
ATOM 739 O O . ASN A 1 93 ? -1.331 9.972 -17.893 1.00 87.50 93 ASN A O 1
ATOM 743 N N . ALA A 1 94 ? 0.704 9.132 -17.479 1.00 91.75 94 ALA A N 1
ATOM 744 C CA . ALA A 1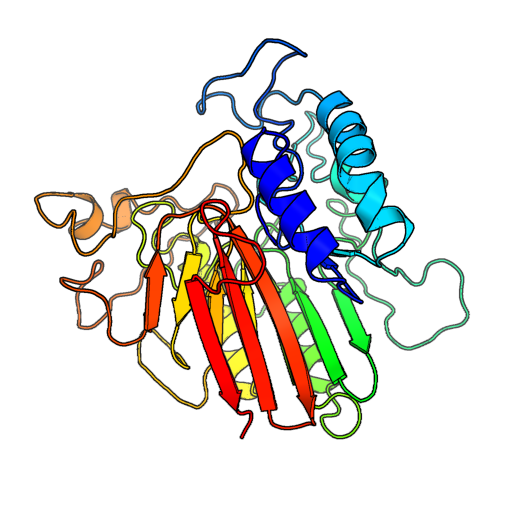 94 ? 0.386 7.794 -17.973 1.00 91.75 94 ALA A CA 1
ATOM 745 C C . ALA A 1 94 ? -0.678 7.096 -17.112 1.00 91.75 94 ALA A C 1
ATOM 747 O O . ALA A 1 94 ? -1.677 6.615 -17.648 1.00 91.75 94 ALA A O 1
ATOM 748 N N . TYR A 1 95 ? -0.496 7.117 -15.788 1.00 92.38 95 TYR A N 1
ATOM 749 C CA . TYR A 1 95 ? -1.443 6.573 -14.814 1.00 92.38 95 TYR A CA 1
ATOM 750 C C . TYR A 1 95 ? -2.851 7.157 -15.000 1.00 92.38 95 TYR A C 1
ATOM 752 O O . TYR A 1 95 ? -3.797 6.411 -15.245 1.00 92.38 95 TYR A O 1
ATOM 760 N N . ASN A 1 96 ? -2.978 8.487 -15.016 1.00 87.50 96 ASN A N 1
ATOM 761 C CA . ASN A 1 96 ? -4.268 9.173 -15.110 1.00 87.50 96 ASN A CA 1
ATOM 762 C C . ASN A 1 96 ? -5.030 8.915 -16.417 1.00 87.50 96 ASN A C 1
ATOM 764 O O . ASN A 1 96 ? -6.258 8.925 -16.419 1.00 87.50 96 ASN A O 1
ATOM 768 N N . HIS A 1 97 ? -4.331 8.683 -17.532 1.00 88.31 97 HIS A N 1
ATOM 769 C CA . HIS A 1 97 ? -4.985 8.388 -18.812 1.00 88.31 97 HIS A CA 1
ATOM 770 C C . HIS A 1 97 ? -5.367 6.915 -18.975 1.00 88.31 97 HIS A C 1
ATOM 772 O O . HIS A 1 97 ? -6.269 6.609 -19.752 1.00 88.31 97 HIS A O 1
ATOM 778 N N . ARG A 1 98 ? -4.658 6.002 -18.302 1.00 93.38 98 ARG A N 1
ATOM 779 C CA . ARG A 1 98 ? -4.838 4.551 -18.463 1.00 93.38 98 ARG A CA 1
ATOM 780 C C . ARG A 1 98 ? -5.762 3.952 -17.409 1.00 93.38 98 ARG A C 1
ATOM 782 O O . ARG A 1 98 ? -6.484 3.012 -17.720 1.00 93.38 98 ARG A O 1
ATOM 789 N N . TYR A 1 99 ? -5.760 4.514 -16.203 1.00 90.62 99 TYR A N 1
ATOM 790 C CA . TYR A 1 99 ? -6.504 4.014 -15.050 1.00 90.62 99 TYR A CA 1
ATOM 791 C C . TYR A 1 99 ? -7.367 5.131 -14.459 1.00 90.62 99 TYR A C 1
ATOM 793 O O . TYR A 1 99 ? -7.006 5.727 -13.442 1.00 90.62 99 TYR A O 1
ATOM 801 N N . PRO A 1 100 ? -8.475 5.487 -15.133 1.00 84.25 100 PRO A N 1
ATOM 802 C CA . PRO A 1 100 ? -9.404 6.472 -14.614 1.00 84.25 100 PRO A CA 1
ATOM 803 C C . PRO A 1 100 ? -10.234 5.873 -13.476 1.00 84.25 100 PRO A C 1
ATOM 805 O O . PRO A 1 100 ? -10.795 4.785 -13.603 1.00 84.25 100 PRO A O 1
ATOM 808 N N . VAL A 1 101 ? -10.391 6.625 -12.395 1.00 78.69 101 VAL A N 1
ATOM 809 C CA . VAL A 1 101 ? -11.329 6.295 -11.320 1.00 78.69 101 VAL A CA 1
ATOM 810 C C . VAL A 1 101 ? -12.719 6.849 -11.645 1.00 78.69 101 VAL A C 1
ATOM 812 O O . VAL A 1 101 ? -12.849 7.753 -12.482 1.00 78.69 101 VAL A O 1
ATOM 815 N N . PRO A 1 102 ? -13.787 6.343 -11.003 1.00 67.19 102 PRO A N 1
ATOM 816 C CA . PRO A 1 102 ? -15.129 6.888 -11.167 1.00 67.19 102 PRO A CA 1
ATOM 817 C C . PRO A 1 102 ? -15.180 8.383 -10.808 1.00 67.19 102 PRO A C 1
ATOM 819 O O . PRO A 1 102 ? -15.289 8.764 -9.645 1.00 67.19 102 PRO A O 1
ATOM 822 N N . THR A 1 103 ? -15.120 9.246 -11.823 1.00 58.81 103 THR A N 1
ATOM 823 C CA . THR A 1 103 ? -15.297 10.695 -11.693 1.00 58.81 103 THR A CA 1
ATOM 824 C C . THR A 1 103 ? -16.627 11.088 -12.321 1.00 58.81 103 THR A C 1
ATOM 826 O O . THR A 1 103 ? -16.992 10.630 -13.405 1.00 58.81 103 THR A O 1
ATOM 829 N N . ASN A 1 104 ? -17.408 11.913 -11.623 1.00 51.06 104 ASN A N 1
ATOM 830 C CA . ASN A 1 104 ? -18.791 12.215 -11.993 1.00 51.06 104 ASN A CA 1
ATOM 831 C C . ASN A 1 104 ? -18.879 13.237 -13.152 1.00 51.06 104 ASN A C 1
ATOM 833 O O . ASN A 1 104 ? -19.468 14.304 -13.008 1.00 51.06 104 ASN A O 1
ATOM 837 N N . LYS A 1 105 ? -18.250 12.951 -14.303 1.00 42.72 105 LYS A N 1
ATOM 838 C CA . LYS A 1 105 ? -18.146 13.897 -15.430 1.00 42.72 105 LYS A CA 1
ATOM 839 C C . LYS A 1 105 ? -19.402 13.959 -16.319 1.00 42.72 105 LYS A C 1
ATOM 841 O O . LYS A 1 105 ? -19.553 14.936 -17.045 1.00 42.72 105 LYS A O 1
ATOM 846 N N . TYR A 1 106 ? -20.311 12.972 -16.266 1.00 42.47 106 TYR A N 1
ATOM 847 C CA . TYR A 1 106 ? -21.429 12.863 -17.230 1.00 42.47 106 TYR A CA 1
ATOM 848 C C . TYR A 1 106 ? -22.807 12.424 -16.664 1.00 42.47 106 TYR A C 1
ATOM 850 O O . TYR A 1 106 ? -23.684 12.070 -17.449 1.00 42.47 106 TYR A O 1
ATOM 858 N N . GLY A 1 107 ? -23.044 12.448 -15.344 1.00 40.28 107 GLY A N 1
ATOM 859 C CA . GLY A 1 107 ? -24.331 12.052 -14.729 1.00 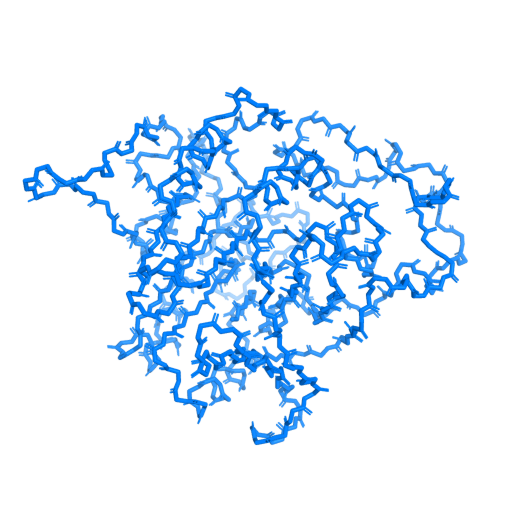40.28 107 GLY A CA 1
ATOM 860 C C . GLY A 1 107 ? -25.064 13.188 -13.989 1.00 40.28 107 GLY A C 1
ATOM 861 O O . GLY A 1 107 ? -24.432 14.189 -13.646 1.00 40.28 107 GLY A O 1
ATOM 862 N N . PRO A 1 108 ? -26.387 13.072 -13.717 1.00 31.80 108 PRO A N 1
ATOM 863 C CA . PRO A 1 108 ? -27.091 14.000 -12.824 1.00 31.80 108 PRO A CA 1
ATOM 864 C C . PRO A 1 108 ? -26.486 13.958 -11.402 1.00 31.80 108 PRO A C 1
ATOM 866 O O . PRO A 1 108 ? -25.875 12.955 -11.024 1.00 31.80 108 PRO A O 1
ATOM 869 N N . PRO A 1 109 ? -26.621 15.037 -10.605 1.00 44.41 109 PRO A N 1
ATOM 870 C CA . PRO A 1 109 ? -25.823 15.234 -9.401 1.00 44.41 109 PRO A CA 1
ATOM 871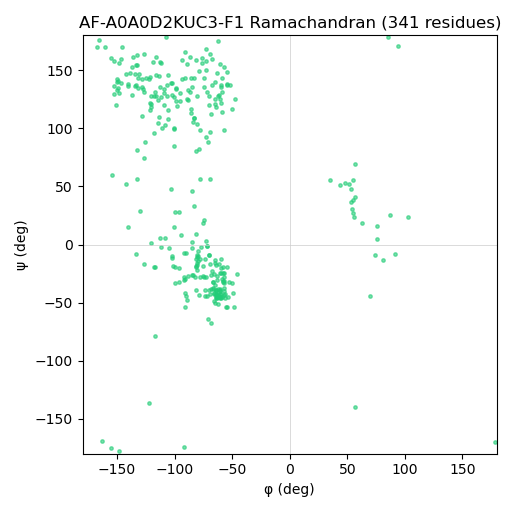 C C . PRO A 1 109 ? -26.197 14.214 -8.319 1.00 44.41 109 PRO A C 1
ATOM 873 O O . PRO A 1 109 ? -27.280 14.265 -7.745 1.00 44.41 109 PRO A O 1
ATOM 876 N N . ASN A 1 110 ? -25.265 13.312 -8.022 1.00 38.16 110 ASN A N 1
ATOM 877 C CA . ASN A 1 110 ? -25.193 12.559 -6.771 1.00 38.16 110 ASN A CA 1
ATOM 878 C C . ASN A 1 110 ? -23.856 12.918 -6.075 1.00 38.16 110 ASN A C 1
ATOM 880 O O . ASN A 1 110 ? -22.942 13.411 -6.741 1.00 38.16 110 ASN A O 1
ATOM 884 N N . PRO A 1 111 ? -23.742 12.741 -4.746 1.00 38.97 111 PRO A N 1
ATOM 885 C CA . PRO A 1 111 ? -23.145 13.706 -3.804 1.00 38.97 111 PRO A CA 1
ATOM 886 C C . PRO A 1 111 ? -21.615 13.882 -3.824 1.00 38.97 111 PRO A C 1
ATOM 888 O O . PRO A 1 111 ? -21.087 14.656 -3.030 1.00 38.97 111 PRO A O 1
ATOM 891 N N . THR A 1 112 ? -20.885 13.217 -4.713 1.00 41.12 112 THR A N 1
ATOM 892 C CA . THR A 1 112 ? -19.413 13.219 -4.739 1.00 41.12 112 THR A CA 1
ATOM 893 C C . THR A 1 112 ? -18.848 14.126 -5.833 1.00 41.12 112 THR A C 1
ATOM 895 O O . THR A 1 112 ? -17.960 13.758 -6.599 1.00 41.12 112 THR A O 1
ATOM 898 N N . SER A 1 113 ? -19.357 15.357 -5.921 1.00 36.19 113 SER A N 1
ATOM 899 C CA . SER A 1 113 ? -18.669 16.426 -6.649 1.00 36.19 113 SER A CA 1
ATOM 900 C C . SER A 1 113 ? -17.407 16.811 -5.869 1.00 36.19 113 SER A C 1
ATOM 902 O O . SER A 1 113 ? -17.484 17.566 -4.896 1.00 36.19 113 SER A O 1
ATOM 904 N N . PHE A 1 114 ? -16.254 16.261 -6.248 1.00 43.97 114 PHE A N 1
ATOM 905 C CA . PHE A 1 114 ? -14.981 16.589 -5.612 1.00 43.97 114 PHE A CA 1
ATOM 906 C C . PHE A 1 114 ? -14.346 17.826 -6.268 1.00 43.97 114 PHE A C 1
ATOM 908 O O . PHE A 1 114 ? -14.262 17.891 -7.493 1.00 43.97 114 PHE A O 1
ATOM 915 N N . PRO A 1 115 ? -13.904 18.824 -5.481 1.00 37.28 115 PRO A N 1
ATOM 916 C CA . PRO A 1 115 ? -13.288 20.041 -6.006 1.00 37.28 115 PRO A CA 1
ATOM 917 C C . PRO A 1 115 ? -11.796 19.891 -6.363 1.00 37.28 115 PRO A C 1
ATOM 919 O O . PRO A 1 115 ? -11.162 20.897 -6.661 1.00 37.28 115 PRO A O 1
ATOM 922 N N . ALA A 1 116 ? -11.217 18.685 -6.357 1.00 45.50 116 ALA A N 1
ATOM 923 C CA . ALA A 1 116 ? -9.765 18.485 -6.437 1.00 45.50 116 ALA A CA 1
ATOM 924 C C . ALA A 1 116 ? -9.186 18.510 -7.863 1.00 45.50 116 ALA A C 1
ATOM 926 O O . ALA A 1 116 ? -8.198 17.844 -8.161 1.00 45.50 116 ALA A O 1
ATOM 927 N N . VAL A 1 117 ? -9.773 19.314 -8.752 1.00 45.97 117 VAL A N 1
ATOM 928 C CA . VAL A 1 117 ? -9.111 19.680 -10.007 1.00 45.97 117 VAL A CA 1
ATOM 929 C C . VAL A 1 117 ? -8.108 20.779 -9.672 1.00 45.97 117 VAL A C 1
ATOM 931 O O . VAL A 1 117 ? -8.386 21.970 -9.812 1.00 45.97 117 VAL A O 1
ATOM 934 N N . THR A 1 118 ? -6.936 20.387 -9.187 1.00 49.75 118 THR A N 1
ATOM 935 C CA . THR A 1 118 ? -5.790 21.295 -9.176 1.00 49.75 118 THR A CA 1
ATOM 936 C C . THR A 1 118 ? -5.229 21.376 -10.596 1.00 49.75 118 THR A C 1
ATOM 938 O O . THR A 1 118 ? -5.450 20.498 -11.433 1.00 49.75 118 THR A O 1
ATOM 941 N N . THR A 1 119 ? -4.460 22.418 -10.908 1.00 49.06 119 THR A N 1
ATOM 942 C CA . THR A 1 119 ? -3.742 22.484 -12.193 1.00 49.06 119 THR A CA 1
ATOM 943 C C . THR A 1 119 ? -2.729 21.340 -12.362 1.00 49.06 119 THR A C 1
ATOM 945 O O . THR A 1 119 ? -2.297 21.080 -13.484 1.00 49.06 119 THR A O 1
ATOM 948 N N . SER A 1 120 ? -2.362 20.651 -11.271 1.00 46.97 120 SER A N 1
ATOM 949 C CA . SER A 1 120 ? -1.402 19.545 -11.231 1.00 46.97 120 SER A CA 1
ATOM 950 C C . SER A 1 120 ? -2.030 18.142 -11.293 1.00 46.97 120 SER A C 1
ATOM 952 O O . SER A 1 120 ? -1.326 17.221 -11.704 1.00 46.97 120 SER A O 1
ATOM 954 N N . ASP A 1 121 ? -3.321 17.972 -10.974 1.00 52.72 121 ASP A N 1
ATOM 955 C CA . ASP A 1 121 ? -4.110 16.763 -11.276 1.00 52.72 121 ASP A CA 1
ATOM 956 C C . ASP A 1 121 ? -5.473 17.122 -11.900 1.00 52.72 121 ASP A C 1
ATOM 958 O O . ASP A 1 121 ? -6.505 17.127 -11.224 1.00 52.72 121 ASP A O 1
ATOM 962 N N . PRO A 1 122 ? -5.525 17.397 -13.215 1.00 53.53 122 PRO A N 1
ATOM 963 C CA . PRO A 1 122 ? -6.773 17.776 -13.867 1.00 53.53 122 PRO A CA 1
ATOM 964 C C . PRO A 1 122 ? -7.772 16.610 -14.013 1.00 53.53 122 PRO A C 1
ATOM 966 O O . PRO A 1 122 ? -8.859 16.811 -14.558 1.00 53.53 122 PRO A O 1
ATOM 969 N N . TYR A 1 123 ? -7.412 15.399 -13.565 1.00 58.69 123 TYR A N 1
ATOM 970 C CA . TYR A 1 123 ? -8.200 14.174 -13.728 1.00 58.69 123 TYR A CA 1
ATOM 971 C C . TYR A 1 123 ? -8.953 13.759 -12.461 1.00 58.69 123 TYR A C 1
ATOM 973 O O . TYR A 1 123 ? -9.833 12.908 -12.569 1.00 58.69 123 TYR A O 1
ATOM 981 N N . ASN A 1 124 ? -8.663 14.368 -11.299 1.00 67.94 124 ASN A N 1
ATOM 982 C CA . ASN A 1 124 ? -9.278 14.033 -10.008 1.00 67.94 124 ASN A CA 1
ATOM 983 C C . ASN A 1 124 ? -9.148 12.525 -9.694 1.00 67.94 124 ASN A C 1
ATOM 985 O O . ASN A 1 124 ? -10.131 11.855 -9.374 1.00 67.94 124 ASN A O 1
ATOM 989 N N . ASN A 1 125 ? -7.936 11.991 -9.872 1.00 76.44 125 ASN A N 1
ATOM 990 C CA . ASN A 1 125 ? -7.653 10.550 -9.926 1.00 76.44 125 ASN A CA 1
ATOM 991 C C . ASN A 1 125 ? -6.668 10.072 -8.839 1.00 76.44 125 ASN A C 1
ATOM 993 O O . ASN A 1 125 ? -6.308 8.895 -8.786 1.00 76.44 125 ASN A O 1
ATOM 997 N N . LEU A 1 126 ? -6.209 10.988 -7.980 1.00 82.75 126 LEU A N 1
ATOM 998 C CA . LEU A 1 126 ? -5.222 10.703 -6.933 1.00 82.75 126 LEU A CA 1
ATOM 999 C C . LEU A 1 126 ? -5.829 10.230 -5.605 1.00 82.75 126 LEU A C 1
ATOM 1001 O O . LEU A 1 126 ? -5.170 9.511 -4.861 1.00 82.75 126 LEU A O 1
ATOM 1005 N N . TYR A 1 127 ? -7.066 10.613 -5.292 1.00 87.88 127 TYR A N 1
ATOM 1006 C CA . TYR A 1 127 ? -7.773 10.115 -4.114 1.00 87.88 127 TYR A CA 1
ATOM 1007 C C . TYR A 1 127 ? -9.284 10.090 -4.342 1.00 87.88 127 TYR A C 1
ATOM 1009 O O . TYR A 1 127 ? -9.853 10.982 -4.971 1.00 87.88 127 TYR A O 1
ATOM 1017 N N . TYR A 1 128 ? -9.930 9.030 -3.865 1.00 89.31 128 TYR A N 1
ATOM 1018 C CA . TYR A 1 128 ? -11.350 8.750 -4.082 1.00 89.31 128 TYR A CA 1
ATOM 1019 C C . TYR A 1 128 ? -11.832 7.670 -3.107 1.00 89.31 128 TYR A C 1
ATOM 1021 O O . TYR A 1 128 ? -11.056 7.106 -2.335 1.00 89.31 128 TYR A O 1
ATOM 1029 N N . SER A 1 129 ? -13.125 7.367 -3.124 1.00 91.31 129 SER A N 1
ATOM 1030 C CA . SER A 1 129 ? -13.703 6.281 -2.337 1.00 91.31 129 SER A CA 1
ATOM 1031 C C . SER A 1 129 ? -14.645 5.434 -3.186 1.00 91.31 129 SER A C 1
ATOM 1033 O O . SER A 1 129 ? -15.216 5.903 -4.173 1.00 91.31 129 SER A O 1
ATOM 1035 N N . VAL A 1 130 ? -14.814 4.175 -2.790 1.00 89.12 130 VAL A N 1
ATOM 1036 C CA . VAL A 1 130 ? -15.813 3.268 -3.360 1.00 89.12 130 VAL A CA 1
ATOM 1037 C C . VAL A 1 130 ? -16.541 2.539 -2.239 1.00 89.12 130 VAL A C 1
ATOM 1039 O O . VAL A 1 130 ? -15.968 2.230 -1.196 1.00 89.12 130 VAL A O 1
ATOM 1042 N N . GLU A 1 131 ? -17.818 2.250 -2.459 1.00 90.19 131 GLU A N 1
ATOM 1043 C CA . GLU A 1 131 ? -18.642 1.461 -1.551 1.00 90.19 131 GLU A CA 1
ATOM 1044 C C . GLU A 1 131 ? -19.102 0.180 -2.244 1.00 90.19 131 GLU A C 1
ATOM 1046 O O . GLU A 1 131 ? -19.648 0.220 -3.347 1.00 90.19 131 GLU A O 1
ATOM 1051 N N . VAL A 1 132 ? -18.937 -0.947 -1.558 1.00 91.81 132 VAL A N 1
ATOM 1052 C CA . VAL A 1 132 ? -19.584 -2.219 -1.878 1.00 91.81 132 VAL A CA 1
ATOM 1053 C C . VAL A 1 132 ? -20.594 -2.485 -0.758 1.00 91.81 132 VAL A C 1
ATOM 1055 O O . VAL A 1 132 ? -20.194 -2.886 0.341 1.00 91.81 132 VAL A O 1
ATOM 1058 N N . PRO A 1 133 ? -21.897 -2.209 -0.977 1.00 91.12 133 PRO A N 1
ATOM 1059 C CA . PRO A 1 133 ? -22.919 -2.362 0.054 1.00 91.12 133 PRO A CA 1
ATOM 1060 C C . PRO A 1 133 ? -22.926 -3.763 0.670 1.00 91.12 133 PRO A C 1
ATOM 1062 O O . PRO A 1 133 ? -22.796 -4.762 -0.033 1.00 91.12 133 PRO A O 1
ATOM 1065 N N . GLY A 1 134 ? -23.077 -3.831 1.991 1.00 93.88 134 GLY A N 1
ATOM 1066 C CA . GLY A 1 134 ? -23.003 -5.067 2.771 1.00 93.88 134 GLY A CA 1
ATOM 1067 C C . GLY A 1 134 ? -21.580 -5.533 3.087 1.00 93.88 134 GLY A C 1
ATOM 1068 O O . GLY A 1 134 ? -21.416 -6.368 3.973 1.00 93.88 134 GLY A O 1
ATOM 1069 N N . VAL A 1 135 ? -20.559 -4.969 2.430 1.00 96.25 135 VAL A N 1
ATOM 1070 C CA . VAL A 1 135 ? -19.158 -5.368 2.602 1.00 96.25 135 VAL A CA 1
ATOM 1071 C C . VAL A 1 135 ? -18.339 -4.212 3.167 1.00 96.25 135 VAL A C 1
ATOM 1073 O O . VAL A 1 135 ? -18.102 -4.169 4.371 1.00 96.25 135 VAL A O 1
ATOM 1076 N N . PHE A 1 136 ? -17.942 -3.241 2.343 1.00 97.38 136 PHE A N 1
ATOM 1077 C CA . PHE A 1 136 ? -17.000 -2.207 2.759 1.00 97.38 136 PHE A CA 1
ATOM 1078 C C . PHE A 1 136 ? -17.249 -0.844 2.123 1.00 97.38 136 PHE A C 1
ATOM 1080 O O . PHE A 1 136 ? -17.834 -0.719 1.047 1.00 97.38 136 PHE A O 1
ATOM 1087 N N . LYS A 1 137 ? -16.706 0.178 2.777 1.00 95.81 137 LYS A N 1
ATOM 1088 C CA . LYS A 1 137 ? -16.291 1.432 2.163 1.00 95.81 137 LYS A CA 1
ATOM 1089 C C . LYS A 1 137 ? -14.768 1.436 2.115 1.00 95.81 137 LYS A C 1
ATOM 1091 O O . LYS A 1 137 ? -14.122 1.192 3.131 1.00 95.81 137 LYS A O 1
ATOM 1096 N N . TYR A 1 138 ? -14.204 1.690 0.943 1.00 96.56 138 TYR A N 1
ATOM 1097 C CA . TYR A 1 138 ? -12.764 1.684 0.716 1.00 96.56 138 TYR A CA 1
ATOM 1098 C C . TYR A 1 138 ? -12.332 3.056 0.211 1.00 96.56 138 TYR A C 1
ATOM 1100 O O . TYR A 1 138 ? -12.834 3.544 -0.799 1.00 96.56 138 TYR A O 1
ATOM 1108 N N . ILE A 1 139 ? -11.436 3.692 0.954 1.00 96.19 139 ILE A N 1
ATOM 1109 C CA . ILE A 1 139 ? -10.859 4.997 0.665 1.00 96.19 139 ILE A CA 1
ATOM 1110 C C . ILE A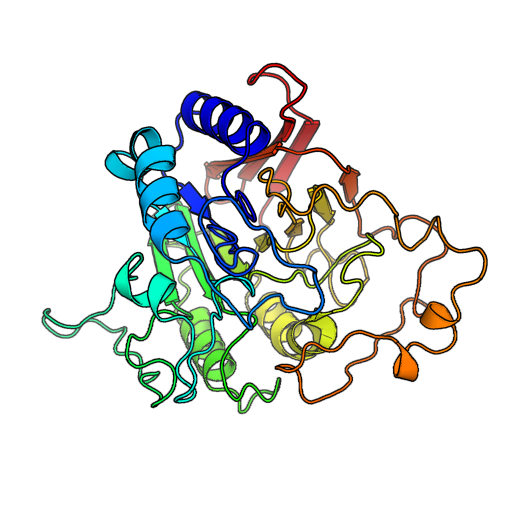 1 139 ? -9.449 4.818 0.094 1.00 96.19 139 ILE A C 1
ATOM 1112 O O . ILE A 1 139 ? -8.603 4.154 0.689 1.00 96.19 139 ILE A O 1
ATOM 1116 N N . PHE A 1 140 ? -9.191 5.458 -1.037 1.00 94.75 140 PHE A N 1
ATOM 1117 C CA . PHE A 1 140 ? -7.914 5.469 -1.735 1.00 94.75 140 PHE A CA 1
ATOM 1118 C C . PHE A 1 140 ? -7.307 6.858 -1.578 1.00 94.75 140 PHE A C 1
ATOM 1120 O O . PHE A 1 140 ? -7.921 7.853 -1.959 1.00 94.75 140 PHE A O 1
ATOM 1127 N N . LEU A 1 141 ? -6.125 6.919 -0.978 1.00 93.69 141 LEU A N 1
ATOM 1128 C CA . LEU A 1 141 ? -5.334 8.127 -0.781 1.00 93.69 141 LEU A CA 1
ATOM 1129 C C . LEU A 1 141 ? -4.064 8.043 -1.618 1.00 93.69 141 LEU A C 1
ATOM 1131 O O . LEU A 1 141 ? -3.579 6.947 -1.909 1.00 93.69 141 LEU A O 1
ATOM 1135 N N . THR A 1 142 ? -3.484 9.197 -1.921 1.00 91.12 142 THR A N 1
ATOM 1136 C CA . THR A 1 142 ? -2.128 9.279 -2.451 1.00 91.12 142 THR A CA 1
ATOM 1137 C C . THR A 1 142 ? -1.146 9.692 -1.358 1.00 91.12 142 THR A C 1
ATOM 1139 O O . THR A 1 142 ? -1.403 10.604 -0.562 1.00 91.12 142 THR A O 1
ATOM 1142 N N . SER A 1 143 ? 0.023 9.051 -1.357 1.00 90.44 143 SER A N 1
ATOM 1143 C CA . SER A 1 143 ? 1.187 9.499 -0.583 1.00 90.44 143 SER A CA 1
ATOM 1144 C C . SER A 1 143 ? 1.940 10.644 -1.288 1.00 90.44 143 SER A C 1
ATOM 1146 O O . SER A 1 143 ? 2.899 11.175 -0.731 1.00 90.44 143 SER A O 1
ATOM 1148 N N . TYR A 1 144 ? 1.543 10.998 -2.521 1.00 86.00 144 TYR A N 1
ATOM 1149 C CA . TYR A 1 144 ? 2.352 11.774 -3.474 1.00 86.00 144 TYR A CA 1
ATOM 1150 C C . TYR A 1 144 ? 1.611 12.970 -4.071 1.00 86.00 144 TYR A C 1
ATOM 1152 O O . TYR A 1 144 ? 1.890 13.375 -5.206 1.00 86.00 144 TYR A O 1
ATOM 1160 N N . SER A 1 145 ? 0.653 13.540 -3.334 1.00 78.25 145 SER A N 1
ATOM 1161 C CA . SER A 1 145 ? -0.105 14.687 -3.833 1.00 78.25 145 SER A CA 1
ATOM 1162 C C . SER A 1 145 ? 0.841 15.867 -4.100 1.00 78.25 145 SER A C 1
ATOM 1164 O O . SER A 1 145 ? 1.617 16.252 -3.219 1.00 78.25 145 SER A O 1
ATOM 1166 N N . PRO A 1 146 ? 0.804 16.495 -5.290 1.00 71.75 146 PRO A N 1
ATOM 1167 C CA . PRO A 1 146 ? 1.566 17.712 -5.532 1.00 71.75 146 PRO A CA 1
ATOM 1168 C C . PRO A 1 146 ? 1.160 18.812 -4.540 1.00 71.75 146 PRO A C 1
ATOM 1170 O O . PRO A 1 146 ? -0.026 19.086 -4.379 1.00 71.75 146 PRO A O 1
ATOM 1173 N N . GLY A 1 147 ? 2.137 19.459 -3.899 1.00 70.56 147 GLY A N 1
ATOM 1174 C CA . GLY A 1 147 ? 1.878 20.572 -2.976 1.00 70.56 147 GLY A CA 1
ATOM 1175 C C . GLY A 1 147 ? 1.338 20.169 -1.601 1.00 70.56 147 GLY A C 1
ATOM 1176 O O . GLY A 1 147 ? 0.827 21.030 -0.893 1.00 70.56 147 GLY A O 1
ATOM 1177 N N . GLN A 1 148 ? 1.447 18.892 -1.225 1.00 75.31 148 GLN A N 1
ATOM 1178 C CA . GLN A 1 148 ? 1.072 18.412 0.103 1.00 75.31 148 GLN A CA 1
ATOM 1179 C C . GLN A 1 148 ? 1.934 19.073 1.190 1.00 75.31 148 GLN A C 1
ATOM 1181 O O . GLN A 1 148 ? 3.165 19.068 1.108 1.00 75.31 148 GLN A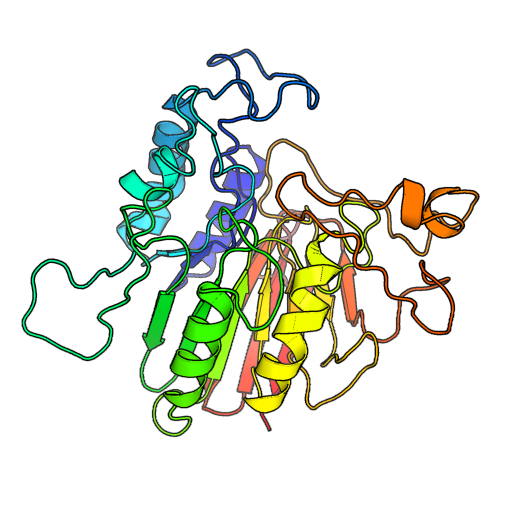 O 1
ATOM 1186 N N . VAL A 1 149 ? 1.283 19.647 2.201 1.00 77.69 149 VAL A N 1
ATOM 1187 C CA . VAL A 1 149 ? 1.926 20.292 3.355 1.00 77.69 149 VAL A CA 1
ATOM 1188 C C . VAL A 1 149 ? 1.906 19.410 4.606 1.00 77.69 149 VAL A C 1
ATOM 1190 O O . VAL A 1 149 ? 2.627 19.699 5.555 1.00 77.69 149 VAL A O 1
ATOM 1193 N N . PHE A 1 150 ? 1.166 18.292 4.580 1.00 81.56 150 PHE A N 1
ATOM 1194 C CA . PHE A 1 150 ? 1.035 17.324 5.674 1.00 81.56 150 PHE A CA 1
ATOM 1195 C C . PHE A 1 150 ? 0.567 17.994 6.967 1.00 81.56 150 PHE A C 1
ATOM 1197 O O . PHE A 1 150 ? 1.201 17.894 8.015 1.00 81.56 150 PHE A O 1
ATOM 1204 N N . ASP A 1 151 ? -0.567 18.682 6.875 1.00 88.06 151 ASP A N 1
ATOM 1205 C CA . ASP A 1 151 ? -1.317 19.216 8.007 1.00 88.06 151 ASP A CA 1
ATOM 1206 C C . ASP A 1 151 ? -2.828 19.219 7.698 1.00 88.06 151 ASP A C 1
ATOM 1208 O O . ASP A 1 151 ? -3.274 18.764 6.644 1.00 88.06 151 ASP A O 1
ATOM 1212 N N . GLN A 1 152 ? -3.650 19.727 8.620 1.00 90.00 152 GLN A N 1
ATOM 1213 C CA . GLN A 1 152 ? -5.111 19.746 8.447 1.00 90.00 152 GLN A CA 1
ATOM 1214 C C . GLN A 1 152 ? -5.599 20.734 7.370 1.00 90.00 152 GLN A C 1
ATOM 1216 O O . GLN A 1 152 ? -6.786 20.769 7.034 1.00 90.00 152 GLN A O 1
ATOM 1221 N N . SER A 1 153 ? -4.709 21.577 6.845 1.00 88.50 153 SER A N 1
ATOM 1222 C CA . SER A 1 153 ? -4.999 22.492 5.749 1.00 88.50 153 SER A CA 1
ATOM 1223 C C . SER A 1 153 ? -4.929 21.811 4.377 1.00 88.50 153 SER A C 1
ATOM 1225 O O . SER A 1 153 ? -5.565 22.332 3.451 1.00 88.50 153 SER A O 1
ATOM 1227 N N . ASP A 1 154 ? -4.280 20.641 4.271 1.00 86.12 154 ASP A N 1
ATOM 1228 C CA . ASP A 1 154 ? -4.213 19.823 3.054 1.00 86.12 154 ASP A CA 1
ATOM 1229 C C . ASP A 1 154 ? -5.605 19.555 2.467 1.00 86.12 154 ASP A C 1
ATOM 1231 O O . ASP A 1 154 ? -6.558 19.199 3.169 1.00 86.12 154 ASP A O 1
ATOM 1235 N N . GLU A 1 155 ? -5.718 19.653 1.143 1.00 85.44 155 GLU A N 1
ATOM 1236 C CA . GLU A 1 155 ? -6.969 19.357 0.440 1.00 85.44 155 GLU A CA 1
ATOM 1237 C C . GLU A 1 155 ? -7.383 17.893 0.611 1.00 85.44 155 GLU A C 1
ATOM 1239 O O . GLU A 1 155 ? -8.532 17.625 0.967 1.00 85.44 155 GLU A O 1
ATOM 1244 N N . GLN A 1 156 ? -6.435 16.960 0.456 1.00 88.62 156 GLN A N 1
ATOM 1245 C CA . GLN A 1 156 ? -6.673 15.533 0.682 1.00 88.62 156 GLN A CA 1
ATOM 1246 C C . GLN A 1 156 ? -7.115 15.255 2.128 1.00 88.62 156 GLN A C 1
ATOM 1248 O O . GLN A 1 156 ? -8.012 14.444 2.342 1.00 88.62 156 GLN A O 1
ATOM 1253 N N . TYR A 1 157 ? -6.548 15.949 3.123 1.00 91.50 157 TYR A N 1
ATOM 1254 C CA . TYR A 1 157 ? -6.950 15.783 4.523 1.00 91.50 157 TYR A CA 1
ATOM 1255 C C . TYR A 1 157 ? -8.396 16.238 4.749 1.00 91.50 157 TYR A C 1
ATOM 1257 O O . TYR A 1 157 ? -9.213 15.499 5.300 1.00 91.50 157 TYR A O 1
ATOM 1265 N N . LYS A 1 158 ? -8.742 17.445 4.285 1.00 90.25 158 LYS A N 1
ATOM 1266 C CA . LYS A 1 158 ? -10.107 17.992 4.392 1.00 90.25 158 LYS A CA 1
ATOM 1267 C C . LYS A 1 158 ? -11.125 17.123 3.660 1.00 90.25 158 LYS A C 1
ATOM 1269 O O . LYS A 1 158 ? -12.254 16.963 4.128 1.00 90.25 158 LYS A O 1
ATOM 1274 N N . TRP A 1 159 ? -10.739 16.596 2.501 1.00 89.94 159 TRP A N 1
ATOM 1275 C CA . TRP A 1 159 ? -11.536 15.646 1.739 1.00 89.94 159 TRP A CA 1
ATOM 1276 C C . TRP A 1 159 ? -11.764 14.359 2.534 1.00 89.94 159 TRP A C 1
ATOM 1278 O O . TRP A 1 159 ? -12.913 13.971 2.734 1.00 89.94 159 TRP A O 1
ATOM 1288 N N . LEU A 1 160 ? -10.696 13.762 3.065 1.00 93.19 160 LEU A N 1
ATOM 1289 C CA . LEU A 1 160 ? -10.755 12.534 3.850 1.00 93.19 160 LEU A CA 1
ATOM 1290 C C . LEU A 1 160 ? -11.642 12.702 5.085 1.00 93.19 160 LEU A C 1
ATOM 1292 O O . LEU A 1 160 ? -12.482 11.849 5.357 1.00 93.19 160 LEU A O 1
ATOM 1296 N N . GLU A 1 161 ? -11.510 13.810 5.819 1.00 95.25 161 GLU A N 1
ATOM 1297 C CA . GLU A 1 161 ? -12.363 14.062 6.981 1.00 95.25 161 GLU A CA 1
ATOM 1298 C C . GLU A 1 161 ? -13.845 14.127 6.590 1.00 95.25 161 GLU A C 1
ATOM 1300 O O . GLU A 1 161 ? -14.688 13.565 7.294 1.00 95.25 161 GLU A O 1
ATOM 1305 N N . LYS A 1 162 ? -14.184 14.785 5.475 1.00 92.06 162 LYS A N 1
ATOM 1306 C CA . LYS A 1 162 ? -15.564 14.798 4.969 1.00 92.06 162 LYS A CA 1
ATOM 1307 C C . LYS A 1 162 ? -16.027 13.398 4.587 1.00 92.06 162 LYS A C 1
ATOM 1309 O O . LYS A 1 162 ? -17.123 13.013 4.978 1.00 92.06 162 LYS A O 1
ATOM 1314 N N . GLU A 1 163 ? -15.201 12.642 3.876 1.00 91.12 163 GLU A N 1
ATOM 1315 C CA . GLU A 1 163 ? -15.545 11.305 3.399 1.00 91.12 163 GLU A CA 1
ATOM 1316 C C . GLU A 1 163 ? -15.772 10.317 4.552 1.00 91.12 163 GLU A C 1
ATOM 1318 O O . GLU A 1 163 ? -16.724 9.534 4.530 1.00 91.12 163 GLU A O 1
ATOM 1323 N N . LEU A 1 164 ? -14.960 10.412 5.607 1.00 95.00 164 LEU A N 1
ATOM 1324 C CA . LEU A 1 164 ? -15.107 9.617 6.826 1.00 95.00 164 LEU A CA 1
ATOM 1325 C C . LEU A 1 164 ? -16.381 9.964 7.609 1.00 95.00 164 LEU A C 1
ATOM 1327 O O . LEU A 1 164 ? -16.995 9.078 8.196 1.00 95.00 164 LEU A O 1
ATOM 1331 N N . ARG A 1 165 ? -16.840 11.223 7.584 1.00 95.69 165 ARG A N 1
ATOM 1332 C CA . ARG A 1 165 ? -18.132 11.612 8.189 1.00 95.69 165 ARG A CA 1
ATOM 1333 C C . ARG A 1 165 ? -19.340 11.023 7.461 1.00 95.69 165 ARG A C 1
ATOM 1335 O O . ARG A 1 165 ? -20.404 10.930 8.063 1.00 95.69 165 ARG A O 1
ATOM 1342 N N . LEU A 1 166 ? -19.193 10.658 6.187 1.00 90.06 166 LEU A N 1
ATOM 1343 C CA . LEU A 1 166 ? -20.257 10.057 5.373 1.00 90.06 166 LEU A CA 1
ATOM 1344 C C . LEU A 1 166 ? -20.366 8.538 5.552 1.00 90.06 166 LEU A C 1
ATOM 1346 O O . LEU A 1 166 ? -21.222 7.908 4.937 1.00 90.06 166 LEU A O 1
ATOM 1350 N N . VAL A 1 167 ? -19.482 7.936 6.343 1.00 91.81 167 VAL A N 1
ATOM 1351 C CA . VAL A 1 167 ? -19.479 6.499 6.600 1.00 91.81 167 VAL A CA 1
ATOM 1352 C C . VAL A 1 167 ? -20.747 6.092 7.353 1.00 91.81 167 VAL A C 1
ATOM 1354 O O . VAL A 1 167 ? -20.970 6.504 8.490 1.00 91.81 167 VAL A O 1
ATOM 1357 N N . ASP A 1 168 ? -21.523 5.194 6.749 1.00 94.62 168 ASP A N 1
ATOM 1358 C CA . ASP A 1 168 ? -22.606 4.470 7.412 1.00 94.62 168 ASP A CA 1
ATOM 1359 C C . ASP A 1 168 ? -22.203 3.002 7.598 1.00 94.62 168 ASP A C 1
ATOM 1361 O O . ASP A 1 168 ? -22.247 2.192 6.669 1.00 94.62 168 ASP A O 1
ATOM 1365 N N . ARG A 1 169 ? -21.818 2.646 8.828 1.00 96.62 169 ARG A N 1
ATOM 1366 C CA . ARG A 1 169 ? -21.407 1.283 9.208 1.00 96.62 169 ARG A CA 1
ATOM 1367 C C . ARG A 1 169 ? -22.528 0.246 9.084 1.00 96.62 169 ARG A C 1
ATOM 1369 O O . ARG A 1 169 ? -22.236 -0.945 9.043 1.00 96.62 169 ARG A O 1
ATOM 1376 N N . THR A 1 170 ? -23.794 0.662 9.019 1.00 97.06 170 THR A N 1
ATOM 1377 C CA . THR A 1 170 ? -24.918 -0.264 8.802 1.00 97.06 170 THR A CA 1
ATOM 1378 C C . THR A 1 170 ? -25.043 -0.677 7.334 1.00 97.06 170 THR A C 1
ATOM 1380 O O . THR A 1 170 ? -25.478 -1.790 7.044 1.00 97.06 170 THR A O 1
ATOM 1383 N N . LYS A 1 171 ? -24.599 0.186 6.410 1.00 96.00 171 LYS A N 1
ATOM 1384 C CA . LYS A 1 171 ? -24.553 -0.071 4.964 1.00 96.00 171 LYS A CA 1
ATOM 1385 C C . LYS A 1 171 ? -23.226 -0.691 4.531 1.00 96.00 171 LYS A C 1
ATOM 1387 O O . LYS A 1 171 ? -23.209 -1.624 3.733 1.00 96.00 171 LYS A O 1
ATOM 1392 N N . THR A 1 172 ? -22.121 -0.157 5.034 1.00 97.00 172 THR A N 1
ATOM 1393 C CA . THR A 1 172 ? -20.753 -0.584 4.727 1.00 97.00 172 THR A CA 1
ATOM 1394 C C . THR A 1 172 ? -20.028 -0.896 6.034 1.00 97.00 172 THR A C 1
ATOM 1396 O O . THR A 1 172 ? -19.424 0.005 6.626 1.00 97.00 172 THR A O 1
ATOM 1399 N N . PRO A 1 173 ? -20.136 -2.143 6.527 1.00 97.75 173 PRO A N 1
ATOM 1400 C CA . PRO A 1 173 ? -19.595 -2.516 7.826 1.00 97.75 173 PRO A CA 1
ATOM 1401 C C . PRO A 1 173 ? -18.083 -2.298 7.927 1.00 97.75 173 PRO A C 1
ATOM 1403 O O . PRO A 1 173 ? -17.611 -1.797 8.947 1.00 97.75 173 PRO A O 1
ATOM 1406 N N . TRP A 1 174 ? -17.327 -2.648 6.893 1.00 98.62 174 TRP A N 1
ATOM 1407 C CA . TRP A 1 174 ? -15.874 -2.511 6.903 1.00 98.62 174 TRP A CA 1
ATOM 1408 C C . TRP A 1 174 ? -15.414 -1.161 6.351 1.00 98.62 174 TRP A C 1
ATOM 1410 O O . TRP A 1 174 ? -15.989 -0.647 5.389 1.00 98.62 174 TRP A O 1
ATOM 1420 N N . LEU A 1 175 ? -14.356 -0.602 6.934 1.00 98.50 175 LEU A N 1
ATOM 1421 C CA . LEU A 1 175 ? -13.662 0.589 6.451 1.00 98.50 175 LEU A CA 1
ATOM 1422 C C . LEU A 1 175 ? -12.211 0.293 6.181 1.00 98.50 175 LEU A C 1
ATOM 1424 O O . LEU A 1 175 ? -11.428 0.036 7.096 1.00 98.50 175 LEU A O 1
ATOM 1428 N N . LEU A 1 176 ? -11.868 0.406 4.912 1.00 98.62 176 LEU A N 1
ATOM 1429 C CA . LEU A 1 176 ? -10.520 0.197 4.446 1.00 98.62 176 LEU A CA 1
ATOM 1430 C C . LEU A 1 176 ? -9.950 1.507 3.934 1.00 98.62 176 LEU A C 1
ATOM 1432 O O . LEU A 1 176 ? -10.656 2.334 3.350 1.00 98.62 176 LEU A O 1
ATOM 1436 N N . VAL A 1 177 ? -8.654 1.677 4.148 1.00 98.44 177 VAL A N 1
ATOM 1437 C CA . VAL A 1 177 ? -7.875 2.769 3.575 1.00 98.44 177 VAL A CA 1
ATOM 1438 C C . VAL A 1 177 ? -6.690 2.168 2.825 1.00 98.44 177 VAL A C 1
ATOM 1440 O O . VAL A 1 177 ? -6.123 1.157 3.227 1.00 98.44 177 VAL A O 1
ATOM 1443 N N . THR A 1 178 ? -6.312 2.754 1.699 1.00 97.56 178 THR A N 1
ATOM 1444 C CA . THR A 1 178 ? -5.048 2.433 1.037 1.00 97.56 178 THR A CA 1
ATOM 1445 C C . THR A 1 178 ? -4.322 3.710 0.672 1.00 97.56 178 THR A C 1
ATOM 1447 O O . THR A 1 178 ? -4.930 4.719 0.326 1.00 97.56 178 THR A O 1
ATOM 1450 N N . THR A 1 179 ? -3.008 3.650 0.797 1.00 95.31 179 THR A N 1
ATOM 1451 C CA . THR A 1 179 ? -2.044 4.618 0.289 1.00 95.31 179 THR A CA 1
ATOM 1452 C C . THR A 1 179 ? -0.788 3.825 -0.048 1.00 95.31 179 THR A C 1
ATOM 1454 O O . THR A 1 179 ? -0.598 2.739 0.499 1.00 95.31 179 THR A O 1
ATOM 1457 N N . HIS A 1 180 ? 0.062 4.323 -0.940 1.00 97.44 180 HIS A N 1
ATOM 1458 C CA . HIS A 1 180 ? 1.207 3.531 -1.388 1.00 97.44 180 HIS A CA 1
ATOM 1459 C C . HIS A 1 180 ? 2.253 3.325 -0.275 1.00 97.44 180 HIS A C 1
ATOM 1461 O O . HIS A 1 180 ? 2.395 2.217 0.238 1.00 97.44 180 HIS A O 1
ATOM 1467 N N . ALA A 1 181 ? 2.938 4.392 0.157 1.00 95.62 181 ALA A N 1
ATOM 1468 C CA . ALA A 1 181 ? 3.970 4.294 1.193 1.00 95.62 181 ALA A CA 1
ATOM 1469 C C . ALA A 1 181 ? 3.398 3.983 2.592 1.00 95.62 181 ALA A C 1
ATOM 1471 O O . ALA A 1 181 ? 2.546 4.741 3.084 1.00 95.62 181 ALA A O 1
ATOM 1472 N N . PRO A 1 182 ? 3.902 2.948 3.288 1.00 97.00 182 PRO A N 1
ATOM 1473 C CA . PRO A 1 182 ? 3.374 2.552 4.581 1.00 97.00 182 PRO A CA 1
ATOM 1474 C C . PRO A 1 182 ? 3.793 3.474 5.723 1.00 97.00 182 PRO A C 1
ATOM 1476 O O . PRO A 1 182 ? 4.822 4.147 5.685 1.00 97.00 182 PRO A O 1
ATOM 1479 N N . TRP A 1 183 ? 2.975 3.470 6.774 1.00 96.31 183 TRP A N 1
ATOM 1480 C CA . TRP A 1 183 ? 3.206 4.240 8.002 1.00 96.31 183 TRP A CA 1
ATOM 1481 C C . TRP A 1 183 ? 3.988 3.459 9.057 1.00 96.31 183 TRP A C 1
ATOM 1483 O O . TRP A 1 183 ? 4.726 4.043 9.844 1.00 96.31 183 TRP A O 1
ATOM 1493 N N . TYR A 1 184 ? 3.824 2.138 9.053 1.00 98.00 184 TYR A N 1
ATOM 1494 C CA . TYR A 1 184 ? 4.511 1.202 9.928 1.00 98.00 184 TYR A CA 1
ATOM 1495 C C . TYR A 1 184 ? 5.292 0.227 9.061 1.00 98.00 184 TYR A C 1
ATOM 1497 O O . TYR A 1 184 ? 4.713 -0.474 8.235 1.00 98.00 184 TYR A O 1
ATOM 1505 N N . ASN A 1 185 ? 6.609 0.235 9.228 1.00 95.81 185 ASN A N 1
ATOM 1506 C CA . ASN A 1 185 ? 7.551 -0.545 8.440 1.00 95.81 185 ASN A CA 1
ATOM 1507 C C . ASN A 1 185 ? 8.738 -0.909 9.335 1.00 95.81 185 ASN A C 1
ATOM 1509 O O . ASN A 1 185 ? 9.288 -0.026 9.995 1.00 95.81 185 ASN A O 1
ATOM 1513 N N . THR A 1 186 ? 9.130 -2.180 9.373 1.00 96.69 186 THR A N 1
ATOM 1514 C CA . THR A 1 186 ? 10.334 -2.645 10.083 1.00 96.69 186 THR A CA 1
ATOM 1515 C C . THR A 1 186 ? 11.467 -3.056 9.149 1.00 96.69 186 THR A C 1
ATOM 1517 O O . THR A 1 186 ? 12.517 -3.501 9.610 1.00 96.69 186 THR A O 1
ATOM 1520 N N . TYR A 1 187 ? 11.315 -2.864 7.842 1.00 95.56 187 TYR A N 1
ATOM 1521 C CA . TYR A 1 187 ? 12.416 -2.973 6.895 1.00 95.56 187 TYR A CA 1
ATOM 1522 C C . TYR A 1 187 ? 13.278 -1.715 6.915 1.00 95.56 187 TYR A C 1
ATOM 1524 O O . TYR A 1 187 ? 12.803 -0.604 7.140 1.00 95.56 187 TYR A O 1
ATOM 1532 N N . LYS A 1 188 ? 14.571 -1.885 6.632 1.00 91.56 188 LYS A N 1
ATOM 1533 C CA . LYS A 1 188 ? 15.517 -0.775 6.465 1.00 91.56 188 LYS A CA 1
ATOM 1534 C C . LYS A 1 188 ? 15.152 0.108 5.268 1.00 91.56 188 LYS A C 1
ATOM 1536 O O . LYS A 1 188 ? 15.325 1.324 5.325 1.00 91.56 188 LYS A O 1
ATOM 1541 N N . GLY A 1 189 ? 14.698 -0.508 4.173 1.00 89.19 189 GLY A N 1
ATOM 1542 C CA . GLY A 1 189 ? 14.226 0.213 2.992 1.00 89.19 189 GLY A CA 1
ATOM 1543 C C . GLY A 1 189 ? 13.037 1.090 3.366 1.00 89.19 189 GLY A C 1
ATOM 1544 O O . GLY A 1 189 ? 12.084 0.587 3.951 1.00 89.19 189 GLY A O 1
ATOM 1545 N N . HIS A 1 190 ? 13.123 2.390 3.072 1.00 90.62 190 HIS A N 1
ATOM 1546 C CA . HIS A 1 190 ? 12.058 3.370 3.320 1.00 90.62 190 HIS A CA 1
ATOM 1547 C C . HIS A 1 190 ? 11.548 3.403 4.781 1.00 90.62 190 HIS A C 1
ATOM 1549 O O . HIS A 1 190 ? 10.376 3.687 5.048 1.00 90.62 190 HIS A O 1
ATOM 1555 N N . TYR A 1 191 ? 12.411 3.089 5.758 1.00 92.19 191 TYR A N 1
ATOM 1556 C CA . TYR A 1 191 ? 12.050 3.146 7.176 1.00 92.19 191 TYR A CA 1
ATOM 1557 C C . TYR A 1 191 ? 11.618 4.566 7.567 1.00 92.19 191 TYR A C 1
ATOM 1559 O O . TYR A 1 191 ? 12.387 5.513 7.403 1.00 92.19 191 TYR A O 1
ATOM 1567 N N . LYS A 1 192 ? 10.386 4.700 8.082 1.00 91.31 192 LYS A N 1
ATOM 1568 C CA . LYS A 1 192 ? 9.750 5.976 8.469 1.00 91.31 192 LYS A CA 1
ATOM 1569 C C . LYS A 1 192 ? 9.702 7.044 7.366 1.00 91.31 192 LYS A C 1
ATOM 1571 O O . LYS A 1 192 ? 9.627 8.233 7.662 1.00 91.31 192 LYS A O 1
ATOM 1576 N N . GLU A 1 193 ? 9.690 6.636 6.098 1.00 88.69 193 GLU A N 1
ATOM 1577 C CA . GLU A 1 193 ? 9.629 7.571 4.968 1.00 88.69 193 GLU A CA 1
ATOM 1578 C C . GLU A 1 193 ? 8.339 8.405 4.953 1.00 88.69 193 GLU A C 1
ATOM 1580 O O . GLU A 1 193 ? 8.377 9.595 4.658 1.00 88.69 193 GLU A O 1
ATOM 1585 N N . ASN A 1 194 ? 7.198 7.800 5.305 1.00 90.88 194 ASN A N 1
ATOM 1586 C CA . ASN A 1 194 ? 5.885 8.448 5.246 1.00 90.88 194 ASN A CA 1
ATOM 1587 C C . ASN A 1 194 ? 5.394 8.968 6.613 1.00 90.88 194 ASN A C 1
ATOM 1589 O O . ASN A 1 194 ? 4.192 9.033 6.888 1.00 90.88 194 ASN A O 1
ATOM 1593 N N . GLU A 1 195 ? 6.328 9.312 7.502 1.00 91.75 195 GLU A N 1
ATOM 1594 C CA . GLU A 1 195 ? 6.035 9.628 8.903 1.00 91.75 195 GLU A CA 1
ATOM 1595 C C . GLU A 1 195 ? 5.209 10.914 9.069 1.00 91.75 195 GLU A C 1
ATOM 1597 O O . GLU A 1 195 ? 4.360 10.983 9.958 1.00 91.75 195 GLU A O 1
ATOM 1602 N N . CYS A 1 196 ? 5.382 11.904 8.185 1.00 90.44 196 CYS A N 1
ATOM 1603 C CA . CYS A 1 196 ? 4.563 13.119 8.193 1.00 90.44 196 CYS A CA 1
ATOM 1604 C C . CYS A 1 196 ? 3.082 12.821 7.972 1.00 90.44 196 CYS A C 1
ATOM 1606 O O . CYS A 1 196 ? 2.219 13.317 8.699 1.00 90.44 196 CYS A O 1
ATOM 1608 N N . MET A 1 197 ? 2.784 11.972 6.986 1.00 92.31 197 MET A N 1
ATOM 1609 C CA . MET A 1 197 ? 1.414 11.563 6.709 1.00 92.31 197 MET A CA 1
ATOM 1610 C C . MET A 1 197 ? 0.834 10.797 7.895 1.00 92.31 197 MET A C 1
ATOM 1612 O O . MET A 1 197 ? -0.276 11.116 8.315 1.00 92.31 197 MET A O 1
ATOM 1616 N N . ARG A 1 198 ? 1.587 9.858 8.490 1.00 95.25 198 ARG A N 1
ATOM 1617 C CA . ARG A 1 198 ? 1.132 9.124 9.682 1.00 95.25 198 ARG A CA 1
ATOM 1618 C C . ARG A 1 198 ? 0.745 10.077 10.812 1.00 95.25 198 ARG A C 1
ATOM 1620 O O . ARG A 1 198 ? -0.373 9.986 11.307 1.00 95.25 198 ARG A O 1
ATOM 1627 N N . GLN A 1 199 ? 1.631 10.997 11.201 1.00 94.25 199 GLN A N 1
ATOM 1628 C CA . GLN A 1 199 ? 1.400 11.897 12.341 1.00 94.25 199 GLN A CA 1
ATOM 1629 C C . GLN A 1 199 ? 0.125 12.739 12.193 1.00 94.25 199 GLN A C 1
ATOM 1631 O O . GLN A 1 199 ? -0.543 13.032 13.184 1.00 94.25 199 GLN A O 1
ATOM 1636 N N . VAL A 1 200 ? -0.234 13.101 10.961 1.00 94.19 200 VAL A N 1
ATOM 1637 C CA . VAL A 1 200 ? -1.390 13.961 10.677 1.00 94.19 200 VAL A CA 1
ATOM 1638 C C . VAL A 1 200 ? -2.665 13.152 10.437 1.00 94.19 200 VAL A C 1
ATOM 1640 O O . VAL A 1 200 ? -3.730 13.528 10.929 1.00 94.19 200 VAL A O 1
ATOM 1643 N N . TYR A 1 201 ? -2.580 12.039 9.703 1.00 96.62 201 TYR A N 1
ATOM 1644 C CA . TYR A 1 201 ? -3.742 11.281 9.232 1.00 96.62 201 TYR A CA 1
ATOM 1645 C C . TYR A 1 201 ? -4.156 10.169 10.206 1.00 96.62 201 TYR A C 1
ATOM 1647 O O . TYR A 1 201 ? -5.348 9.886 10.317 1.00 96.62 201 TYR A O 1
ATOM 1655 N N . GLU A 1 202 ? -3.228 9.567 10.959 1.00 98.19 202 GLU A N 1
ATOM 1656 C CA . GLU A 1 202 ? -3.545 8.500 11.921 1.00 98.19 202 GLU A CA 1
ATOM 1657 C C . GLU A 1 202 ? -4.597 8.915 12.963 1.00 98.19 202 GLU A C 1
ATOM 1659 O O . GLU A 1 202 ? -5.557 8.159 13.135 1.00 98.19 202 GLU A O 1
ATOM 1664 N N . PRO A 1 203 ? -4.529 10.104 13.604 1.00 98.06 203 PRO A N 1
ATOM 1665 C CA . PRO A 1 203 ? -5.554 10.512 14.566 1.00 98.06 203 PRO A CA 1
ATOM 1666 C C . PRO A 1 203 ? -6.964 10.527 13.967 1.00 98.06 203 PRO A C 1
ATOM 1668 O O . PRO A 1 203 ? -7.944 10.229 14.651 1.00 98.06 203 PRO A O 1
ATOM 1671 N N . LEU A 1 204 ? -7.071 10.855 12.676 1.00 97.56 204 LEU A N 1
ATOM 1672 C CA . LEU A 1 204 ? -8.335 10.853 11.957 1.00 97.56 204 LEU A CA 1
ATOM 1673 C C . LEU A 1 204 ? -8.823 9.421 11.703 1.00 97.56 204 LEU A C 1
ATOM 1675 O O . LEU A 1 204 ? -9.994 9.133 11.941 1.00 97.56 204 LEU A O 1
ATOM 1679 N N . LEU A 1 205 ? -7.936 8.514 11.283 1.00 98.00 205 LEU A N 1
ATOM 1680 C CA . LEU A 1 205 ? -8.301 7.114 11.046 1.00 98.00 205 LEU A CA 1
ATOM 1681 C C . LEU A 1 205 ? -8.742 6.413 12.339 1.00 98.00 205 LEU A C 1
ATOM 1683 O O . LEU A 1 205 ? -9.738 5.692 12.330 1.00 98.00 205 LEU A O 1
ATOM 1687 N N . VAL A 1 206 ? -8.066 6.691 13.459 1.00 98.38 206 VAL A N 1
ATOM 1688 C CA . VAL A 1 206 ? -8.444 6.194 14.794 1.00 98.38 206 VAL A CA 1
ATOM 1689 C C . VAL A 1 206 ? -9.806 6.751 15.218 1.00 98.38 206 VAL A C 1
ATOM 1691 O O . VAL A 1 206 ? -10.670 5.999 15.663 1.00 98.38 206 VAL A O 1
ATOM 1694 N N . LYS A 1 207 ? -10.045 8.059 15.031 1.00 98.19 207 LYS A N 1
ATOM 1695 C CA . LYS A 1 207 ? -11.321 8.714 15.381 1.00 98.19 207 LYS A CA 1
ATOM 1696 C C . LYS A 1 207 ? -12.530 8.081 14.684 1.00 98.19 207 LYS A C 1
ATOM 1698 O O . LYS A 1 207 ? -13.598 8.016 15.285 1.00 98.19 207 LYS A O 1
ATOM 1703 N N . TYR A 1 208 ? -12.373 7.658 13.431 1.00 97.88 208 TYR A N 1
ATOM 1704 C CA . TYR A 1 208 ? -13.437 7.022 12.646 1.00 97.88 208 TYR A CA 1
ATOM 1705 C C . TYR A 1 208 ? -13.316 5.492 12.592 1.00 97.88 208 TYR A C 1
ATOM 1707 O O . TYR A 1 208 ? -13.978 4.862 11.765 1.00 97.88 208 TYR A O 1
ATOM 1715 N N . SER A 1 209 ? -12.492 4.905 13.470 1.00 97.62 209 SER A N 1
ATOM 1716 C CA . SER A 1 209 ? -12.319 3.458 13.637 1.00 97.62 209 SER A CA 1
ATOM 1717 C C . SER A 1 209 ? -12.114 2.735 12.305 1.00 97.62 209 SER A C 1
ATOM 1719 O O . SER A 1 209 ? -12.883 1.842 11.957 1.00 97.62 209 SER A O 1
ATOM 1721 N N . VAL A 1 210 ? -11.141 3.190 11.509 1.00 98.56 210 VAL A N 1
ATOM 1722 C CA . VAL A 1 210 ? -10.704 2.465 10.305 1.00 98.56 210 VAL A CA 1
ATOM 1723 C C . VAL A 1 210 ? -10.212 1.080 10.711 1.00 98.56 210 VAL A C 1
ATOM 1725 O O . VAL A 1 210 ? -9.493 0.952 11.697 1.00 98.56 210 VAL A O 1
ATOM 1728 N N . ASP A 1 211 ? -10.581 0.060 9.938 1.00 98.69 211 ASP A N 1
ATOM 1729 C CA . ASP A 1 211 ? -10.309 -1.330 10.300 1.00 98.69 211 ASP A CA 1
ATOM 1730 C C . ASP A 1 211 ? -8.949 -1.791 9.764 1.00 98.69 211 ASP A C 1
ATOM 1732 O O . ASP A 1 211 ? -8.157 -2.405 10.481 1.00 98.69 211 ASP A O 1
ATOM 1736 N N . ILE A 1 212 ? -8.681 -1.514 8.482 1.00 98.62 212 ILE A N 1
ATOM 1737 C CA . ILE A 1 212 ? -7.539 -2.080 7.753 1.00 98.62 212 ILE A CA 1
ATOM 1738 C C . ILE A 1 212 ? -6.914 -1.031 6.834 1.00 98.62 212 ILE A C 1
ATOM 1740 O O . ILE A 1 212 ? -7.618 -0.323 6.107 1.00 98.62 212 ILE A O 1
ATOM 1744 N N . LEU A 1 213 ? -5.581 -0.981 6.822 1.00 98.56 213 LEU A N 1
ATOM 1745 C CA . LEU A 1 213 ? -4.797 -0.333 5.780 1.00 98.56 213 LEU A CA 1
ATOM 1746 C C . LEU A 1 213 ? -4.080 -1.374 4.924 1.00 98.56 213 LEU A C 1
ATOM 1748 O O . LEU A 1 213 ? -3.381 -2.227 5.461 1.00 98.56 213 LEU A O 1
ATOM 1752 N N . VAL A 1 214 ? -4.210 -1.258 3.602 1.00 98.44 214 VAL A N 1
ATOM 1753 C CA . VAL A 1 214 ? -3.443 -2.056 2.627 1.00 98.44 214 VAL A CA 1
ATOM 1754 C C . VAL A 1 214 ? -2.486 -1.132 1.883 1.00 98.44 214 VAL A C 1
ATOM 1756 O O . VAL A 1 214 ? -2.909 -0.092 1.377 1.00 98.44 214 VAL A O 1
ATOM 1759 N N . LEU A 1 215 ? -1.204 -1.482 1.858 1.00 98.50 215 LEU A N 1
ATOM 1760 C CA . LEU A 1 215 ? -0.086 -0.604 1.503 1.00 98.50 215 LEU A CA 1
ATOM 1761 C C . LEU A 1 215 ? 0.889 -1.346 0.567 1.00 98.50 215 LEU A C 1
ATOM 1763 O O . LEU A 1 215 ? 0.877 -2.578 0.517 1.00 98.50 215 LEU A O 1
ATOM 1767 N N . GLY A 1 216 ? 1.735 -0.606 -0.151 1.00 98.38 216 GLY A N 1
ATOM 1768 C CA . GLY A 1 216 ? 2.770 -1.132 -1.053 1.00 98.38 216 GLY A CA 1
ATOM 1769 C C . GLY A 1 216 ? 4.169 -0.647 -0.670 1.00 98.38 216 GLY A C 1
ATOM 1770 O O . GLY A 1 216 ? 4.493 -0.601 0.520 1.00 98.38 216 GLY A O 1
ATOM 1771 N N . HIS A 1 217 ? 4.964 -0.244 -1.666 1.00 97.88 217 HIS A N 1
ATOM 1772 C CA . HIS A 1 217 ? 6.248 0.482 -1.602 1.00 97.88 217 HIS A CA 1
ATOM 1773 C C . HIS A 1 217 ? 7.428 -0.316 -1.040 1.00 97.88 217 HIS A C 1
ATOM 1775 O O . HIS A 1 217 ? 8.553 -0.293 -1.538 1.00 97.88 217 HIS A O 1
ATOM 1781 N N . ILE A 1 218 ? 7.201 -1.048 0.046 1.00 97.81 218 ILE A N 1
ATOM 1782 C CA . ILE A 1 218 ? 8.207 -1.925 0.631 1.00 97.81 218 ILE A CA 1
ATOM 1783 C C . ILE A 1 218 ? 8.110 -3.252 -0.091 1.00 97.81 218 ILE A C 1
ATOM 1785 O O . ILE A 1 218 ? 7.121 -3.963 0.060 1.00 97.81 218 ILE A O 1
ATOM 1789 N N . HIS A 1 219 ? 9.155 -3.590 -0.844 1.00 98.31 219 HIS A N 1
ATOM 1790 C CA . HIS A 1 219 ? 9.293 -4.838 -1.586 1.00 98.31 219 HIS A CA 1
ATOM 1791 C C . HIS A 1 219 ? 9.483 -6.070 -0.702 1.00 98.31 219 HIS A C 1
ATOM 1793 O O . HIS A 1 219 ? 10.491 -6.764 -0.815 1.00 98.31 219 HIS A O 1
ATOM 1799 N N . SER A 1 220 ? 8.535 -6.289 0.201 1.00 98.19 220 SER A N 1
ATOM 1800 C CA . SER A 1 220 ? 8.415 -7.380 1.159 1.00 98.19 220 SER A CA 1
ATOM 1801 C C . SER A 1 220 ? 7.012 -7.366 1.774 1.00 98.19 220 SER A C 1
ATOM 1803 O O . SER A 1 220 ? 6.257 -6.406 1.612 1.00 98.19 220 SER A O 1
ATOM 1805 N N . TYR A 1 221 ? 6.679 -8.417 2.518 1.00 98.81 221 TYR A N 1
ATOM 1806 C CA . TYR A 1 221 ? 5.423 -8.509 3.247 1.00 98.81 221 TYR A CA 1
ATOM 1807 C C . TYR A 1 221 ? 5.597 -8.137 4.724 1.00 98.81 221 TYR A C 1
ATOM 1809 O O . TYR A 1 221 ? 6.510 -8.626 5.391 1.00 98.81 221 TYR A O 1
ATOM 1817 N N . GLU A 1 222 ? 4.691 -7.323 5.265 1.00 98.88 222 GLU A N 1
ATOM 1818 C CA . GLU A 1 222 ? 4.580 -7.068 6.704 1.00 98.88 222 GLU A CA 1
ATOM 1819 C C . GLU A 1 222 ? 3.129 -6.836 7.126 1.00 98.88 222 GLU A C 1
ATOM 1821 O O . GLU A 1 222 ? 2.374 -6.128 6.465 1.00 98.88 222 GLU A O 1
ATOM 1826 N N . ARG A 1 223 ? 2.744 -7.391 8.275 1.00 98.75 223 ARG A N 1
ATOM 1827 C CA . ARG A 1 223 ? 1.447 -7.169 8.909 1.00 98.75 223 ARG A CA 1
ATOM 1828 C C . ARG A 1 223 ? 1.625 -6.745 10.354 1.00 98.75 223 ARG A C 1
ATOM 1830 O O . ARG A 1 223 ? 2.355 -7.378 11.121 1.00 98.75 223 ARG A O 1
ATOM 1837 N N . THR A 1 224 ? 0.892 -5.717 10.760 1.00 98.88 224 THR A N 1
ATOM 1838 C CA . THR A 1 224 ? 0.885 -5.246 12.144 1.00 98.88 224 THR A CA 1
ATOM 1839 C C . THR A 1 224 ? -0.205 -5.924 12.980 1.00 98.88 224 THR A C 1
ATOM 1841 O O . THR A 1 224 ? -1.137 -6.553 12.476 1.00 98.88 224 THR A O 1
ATOM 1844 N N . LYS A 1 225 ? -0.104 -5.785 14.300 1.00 98.62 225 LYS A N 1
ATOM 1845 C CA . LYS A 1 225 ? -1.271 -5.776 15.194 1.00 98.62 225 LYS A CA 1
ATOM 1846 C C . LYS A 1 225 ? -2.020 -4.440 15.028 1.00 98.62 225 LYS A C 1
ATOM 1848 O O . LYS A 1 225 ? -1.443 -3.521 14.440 1.00 98.62 225 LYS A O 1
ATOM 1853 N N . PRO A 1 226 ? -3.245 -4.288 15.564 1.00 98.38 226 PRO A N 1
ATOM 1854 C CA . PRO A 1 226 ? -3.835 -2.966 15.767 1.00 98.38 226 PRO A CA 1
ATOM 1855 C C . PRO A 1 226 ? -2.820 -2.037 16.437 1.00 98.38 226 PRO A C 1
ATOM 1857 O O . PRO A 1 226 ? -2.221 -2.405 17.455 1.00 98.38 226 PRO A O 1
ATOM 1860 N N . VAL A 1 227 ? -2.548 -0.887 15.825 1.00 98.50 227 VAL A N 1
ATOM 1861 C CA . VAL A 1 227 ? -1.431 -0.023 16.218 1.00 98.50 227 VAL A CA 1
ATOM 1862 C C . VAL A 1 227 ? -1.832 1.445 16.161 1.00 98.50 227 VAL A C 1
ATOM 1864 O O . VAL A 1 227 ? -2.507 1.885 15.236 1.00 98.50 227 VAL A O 1
ATOM 1867 N N . VAL A 1 228 ? -1.412 2.203 17.173 1.00 98.12 228 VAL A N 1
ATOM 1868 C CA . VAL A 1 228 ? -1.522 3.664 17.220 1.00 98.12 228 VAL A CA 1
ATOM 1869 C C . VAL A 1 228 ? -0.217 4.211 17.767 1.00 98.12 228 VAL A C 1
ATOM 1871 O O . VAL A 1 228 ? 0.247 3.770 18.815 1.00 98.12 228 VAL A O 1
ATOM 1874 N N . ASN A 1 229 ? 0.373 5.175 17.068 1.00 97.00 229 ASN A N 1
ATOM 1875 C CA . ASN A 1 229 ? 1.623 5.824 17.444 1.00 97.00 229 ASN A CA 1
ATOM 1876 C C . ASN A 1 229 ? 2.727 4.862 17.935 1.00 97.00 229 ASN A C 1
ATOM 1878 O O . ASN A 1 229 ? 3.320 5.072 18.992 1.00 97.00 229 ASN A O 1
ATOM 1882 N N . TYR A 1 230 ? 3.012 3.814 17.153 1.00 97.31 230 TYR A N 1
ATOM 1883 C CA . TYR A 1 230 ? 4.026 2.784 17.451 1.00 97.31 230 TYR A CA 1
ATOM 1884 C C . TYR A 1 230 ? 3.764 1.943 18.716 1.00 97.31 230 TYR A C 1
ATOM 1886 O O . TYR A 1 230 ? 4.671 1.267 19.214 1.00 97.31 230 TYR A O 1
ATOM 1894 N N . GLU A 1 231 ? 2.529 1.924 19.215 1.00 96.94 231 GLU A N 1
ATOM 1895 C CA . GLU A 1 231 ? 2.092 1.070 20.317 1.00 96.94 231 GLU A CA 1
ATOM 1896 C C . GLU A 1 231 ? 0.928 0.181 19.883 1.00 96.94 231 GLU A C 1
ATOM 1898 O O . GLU A 1 231 ? 0.051 0.602 19.129 1.00 96.94 231 GLU A O 1
ATOM 1903 N N . VAL A 1 232 ? 0.913 -1.066 20.362 1.00 98.38 232 VAL A N 1
ATOM 1904 C CA . VAL A 1 232 ? -0.214 -1.975 20.118 1.00 98.38 232 VAL A CA 1
ATOM 1905 C C . VAL A 1 232 ? -1.450 -1.392 20.789 1.00 98.38 232 VAL A C 1
ATOM 1907 O O . VAL A 1 232 ? -1.476 -1.224 22.008 1.00 98.38 232 VAL A O 1
ATOM 1910 N N . ASN A 1 233 ? -2.465 -1.085 19.993 1.00 97.75 233 ASN A N 1
ATOM 1911 C CA . ASN A 1 233 ? -3.677 -0.439 20.459 1.00 97.75 233 ASN A CA 1
ATOM 1912 C C . ASN A 1 233 ? -4.862 -0.856 19.586 1.00 97.75 233 ASN A C 1
ATOM 1914 O O . ASN A 1 233 ? -4.894 -0.588 18.390 1.00 97.75 233 ASN A O 1
ATOM 1918 N N . GLU A 1 234 ? -5.856 -1.476 20.218 1.00 96.44 234 GLU A N 1
ATOM 1919 C CA . GLU A 1 234 ? -7.058 -2.019 19.574 1.00 96.44 234 GLU A CA 1
ATOM 1920 C C . GLU A 1 234 ? -7.961 -0.953 18.929 1.00 96.44 234 GLU A C 1
ATOM 1922 O O . GLU A 1 234 ? -8.858 -1.306 18.173 1.00 96.44 234 GLU A O 1
ATOM 1927 N N . ALA A 1 235 ? -7.758 0.336 19.225 1.00 96.38 235 ALA A N 1
ATOM 1928 C CA . ALA A 1 235 ? -8.454 1.431 18.546 1.00 96.38 235 ALA A CA 1
ATOM 1929 C C . ALA A 1 235 ? -7.845 1.776 17.173 1.00 96.38 235 ALA A C 1
ATOM 1931 O O . ALA A 1 235 ? -8.446 2.530 16.408 1.00 96.38 235 ALA A O 1
ATOM 1932 N N . GLY A 1 236 ? -6.635 1.285 16.894 1.00 97.69 236 GLY A N 1
ATOM 1933 C CA . GLY A 1 236 ? -5.935 1.508 15.638 1.00 97.69 236 GLY A CA 1
ATOM 1934 C C . GLY A 1 236 ? -6.260 0.457 14.579 1.00 97.69 236 GLY A C 1
ATOM 1935 O O . GLY A 1 236 ? -6.601 -0.678 14.918 1.00 97.69 236 GLY A O 1
ATOM 1936 N N . PRO A 1 237 ? -6.111 0.800 13.293 1.00 98.31 237 PRO A N 1
ATOM 1937 C CA . PRO A 1 237 ? -6.252 -0.161 12.210 1.00 98.31 237 PRO A CA 1
ATOM 1938 C C . PRO A 1 237 ? -5.127 -1.205 12.210 1.00 98.31 237 PRO A C 1
ATOM 1940 O O . PRO A 1 237 ? -4.025 -0.986 12.723 1.00 98.31 237 PRO A O 1
ATOM 1943 N N . VAL A 1 238 ? -5.386 -2.338 11.559 1.00 98.69 238 VAL A N 1
ATOM 1944 C CA . VAL A 1 238 ? -4.337 -3.276 11.137 1.00 98.69 238 VAL A CA 1
ATOM 1945 C C . VAL A 1 238 ? -3.703 -2.751 9.851 1.00 98.69 238 VAL A C 1
ATOM 1947 O O . VAL A 1 238 ? -4.407 -2.481 8.883 1.00 98.69 238 VAL A O 1
ATOM 1950 N N . HIS A 1 239 ? -2.380 -2.634 9.814 1.00 98.81 239 HIS A N 1
ATOM 1951 C CA . HIS A 1 239 ? -1.637 -2.270 8.612 1.00 98.81 239 HIS A CA 1
ATOM 1952 C C . HIS A 1 239 ? -1.068 -3.520 7.947 1.00 98.81 239 HIS A C 1
ATOM 1954 O O . HIS A 1 239 ? -0.483 -4.379 8.610 1.00 98.81 239 HIS A O 1
ATOM 1960 N N . ILE A 1 240 ? -1.233 -3.601 6.632 1.00 98.81 240 ILE A N 1
ATOM 1961 C CA . ILE A 1 240 ? -0.756 -4.693 5.794 1.00 98.81 240 ILE A CA 1
ATOM 1962 C C . ILE A 1 240 ? 0.031 -4.081 4.641 1.00 98.81 240 ILE A C 1
ATOM 1964 O O . ILE A 1 240 ? -0.537 -3.440 3.758 1.00 98.81 240 ILE A O 1
ATOM 1968 N N . THR A 1 241 ? 1.339 -4.285 4.656 1.00 98.69 241 THR A N 1
ATOM 1969 C CA . THR A 1 241 ? 2.264 -3.871 3.606 1.00 98.69 241 THR A CA 1
ATOM 1970 C C . THR A 1 241 ? 2.553 -5.068 2.711 1.00 98.69 241 THR A C 1
ATOM 1972 O O . THR A 1 241 ? 2.979 -6.116 3.193 1.00 98.69 241 THR A O 1
ATOM 1975 N N . MET A 1 242 ? 2.292 -4.914 1.415 1.00 96.12 242 MET A N 1
ATOM 1976 C CA . MET A 1 242 ? 2.443 -5.961 0.403 1.00 96.12 242 MET A CA 1
ATOM 1977 C C . MET A 1 242 ? 2.978 -5.403 -0.922 1.00 96.12 242 MET A C 1
ATOM 1979 O O . MET A 1 242 ? 2.394 -5.622 -1.986 1.00 96.12 242 MET A O 1
ATOM 1983 N N . GLY A 1 243 ? 4.090 -4.662 -0.852 1.00 98.19 243 GLY A N 1
ATOM 1984 C CA . GLY A 1 243 ? 4.836 -4.198 -2.031 1.00 98.19 243 GLY A CA 1
ATOM 1985 C C . GLY A 1 243 ? 5.651 -5.304 -2.702 1.00 98.19 243 GLY A C 1
ATOM 1986 O O . GLY A 1 243 ? 6.621 -5.067 -3.411 1.00 98.19 243 GLY A O 1
ATOM 1987 N N . ASP A 1 244 ? 5.294 -6.554 -2.458 1.00 98.44 244 ASP A N 1
ATOM 1988 C CA . ASP A 1 244 ? 6.035 -7.746 -2.818 1.00 98.44 244 ASP A CA 1
ATOM 1989 C C . ASP A 1 244 ? 5.558 -8.370 -4.142 1.00 98.44 244 ASP A C 1
ATOM 1991 O O . ASP A 1 244 ? 5.726 -9.566 -4.376 1.00 98.44 244 ASP A O 1
ATOM 1995 N N . GLY A 1 245 ? 5.009 -7.564 -5.056 1.00 98.44 245 GLY A N 1
ATOM 1996 C CA . GLY A 1 245 ? 4.430 -8.034 -6.319 1.00 98.44 245 GLY A CA 1
ATOM 1997 C C . GLY A 1 245 ? 5.428 -8.553 -7.362 1.00 98.44 245 GLY A C 1
ATOM 1998 O O . GLY A 1 245 ? 5.013 -9.128 -8.370 1.00 98.44 245 GLY A O 1
ATOM 1999 N N . GLY A 1 246 ? 6.737 -8.389 -7.144 1.00 98.31 246 GLY A N 1
ATOM 2000 C CA . GLY A 1 246 ? 7.764 -8.986 -8.003 1.00 98.31 246 GLY A CA 1
ATOM 2001 C C . GLY A 1 246 ? 8.436 -8.034 -8.987 1.00 98.31 246 GLY A C 1
ATOM 2002 O O . GLY A 1 246 ? 8.965 -8.502 -9.998 1.00 98.31 246 GLY A O 1
ATOM 2003 N N . ASN A 1 247 ? 8.439 -6.726 -8.729 1.00 98.12 247 ASN A N 1
ATOM 2004 C CA . ASN A 1 247 ? 9.091 -5.762 -9.611 1.00 98.12 247 ASN A CA 1
ATOM 2005 C C . ASN A 1 247 ? 10.617 -5.964 -9.745 1.00 98.12 247 ASN A C 1
ATOM 2007 O O . ASN A 1 247 ? 11.256 -6.814 -9.120 1.00 98.12 247 ASN A O 1
ATOM 2011 N N . ILE A 1 248 ? 11.215 -5.154 -10.620 1.00 95.56 248 ILE A N 1
ATOM 2012 C CA . ILE A 1 248 ? 12.608 -5.288 -11.054 1.00 95.56 248 ILE A CA 1
ATOM 2013 C C . ILE A 1 248 ? 13.647 -4.730 -10.063 1.00 95.56 248 ILE A C 1
ATOM 2015 O O . ILE A 1 248 ? 14.853 -4.925 -10.258 1.00 95.56 248 ILE A O 1
ATOM 2019 N N . GLU A 1 249 ? 13.232 -4.015 -9.018 1.00 95.38 249 GLU A N 1
ATOM 2020 C CA . GLU A 1 249 ? 14.144 -3.564 -7.960 1.00 95.38 249 GLU A CA 1
ATOM 2021 C C . GLU A 1 249 ? 14.549 -4.700 -7.023 1.00 95.38 249 GLU A C 1
ATOM 2023 O O . GLU A 1 249 ? 15.667 -4.697 -6.508 1.00 95.38 249 GLU A O 1
ATOM 2028 N N . GLY A 1 250 ? 13.692 -5.711 -6.872 1.00 96.75 250 GLY A N 1
ATOM 2029 C CA . GLY A 1 250 ? 13.940 -6.837 -5.981 1.00 96.75 250 GLY A CA 1
ATOM 2030 C C . GLY A 1 250 ? 13.507 -6.577 -4.537 1.00 96.75 250 GLY A C 1
ATOM 2031 O O . GLY A 1 250 ? 13.019 -5.504 -4.197 1.00 96.75 250 GLY A O 1
ATOM 2032 N N . LEU A 1 251 ? 13.683 -7.597 -3.692 1.00 97.75 251 LEU A N 1
ATOM 2033 C CA . LEU A 1 251 ? 13.197 -7.604 -2.309 1.00 97.75 251 LEU A CA 1
ATOM 2034 C C . LEU A 1 251 ? 14.023 -6.722 -1.361 1.00 97.75 251 LEU A C 1
ATOM 2036 O O . LEU A 1 251 ? 15.259 -6.764 -1.396 1.00 97.75 251 LEU A O 1
ATOM 2040 N N . TYR A 1 252 ? 13.353 -6.064 -0.412 1.00 96.00 252 TYR A N 1
ATOM 2041 C CA . TYR A 1 252 ? 14.001 -5.496 0.775 1.00 96.00 252 TYR A CA 1
ATOM 2042 C C . TYR A 1 252 ? 14.177 -6.570 1.847 1.00 96.00 252 TYR A C 1
ATOM 2044 O O . TYR A 1 252 ? 13.216 -6.998 2.471 1.00 96.00 252 TYR A O 1
ATOM 2052 N N . LYS A 1 253 ? 15.414 -7.013 2.084 1.00 95.56 253 LYS A N 1
ATOM 2053 C CA . LYS A 1 253 ? 15.695 -8.162 2.970 1.00 95.56 253 LYS A CA 1
ATOM 2054 C C . LYS A 1 253 ? 16.152 -7.785 4.376 1.00 95.56 253 LYS A C 1
ATOM 2056 O O . LYS A 1 253 ? 16.070 -8.615 5.271 1.00 95.56 253 LYS A O 1
ATOM 2061 N N . ASP A 1 254 ? 16.633 -6.559 4.556 1.00 94.19 254 ASP A N 1
ATOM 2062 C CA . ASP A 1 254 ? 17.223 -6.115 5.817 1.00 94.19 254 ASP A CA 1
ATOM 2063 C C . ASP A 1 254 ? 16.148 -5.531 6.746 1.00 94.19 254 ASP A C 1
ATOM 2065 O O . ASP A 1 254 ? 15.465 -4.570 6.372 1.00 94.19 254 ASP A O 1
ATOM 2069 N N . PHE A 1 255 ? 16.046 -6.050 7.971 1.00 94.81 255 PHE A N 1
ATOM 2070 C CA . PHE A 1 255 ? 15.193 -5.497 9.029 1.00 94.81 255 PHE A CA 1
ATOM 2071 C C . PHE A 1 255 ? 15.927 -4.432 9.835 1.00 94.81 255 PHE A C 1
ATOM 2073 O O . PHE A 1 255 ? 17.052 -4.658 10.274 1.00 94.81 255 PHE A O 1
ATOM 2080 N N . ILE A 1 256 ? 15.292 -3.284 10.079 1.00 92.50 256 ILE A N 1
ATOM 2081 C CA . ILE A 1 256 ? 15.921 -2.127 10.732 1.00 92.50 256 ILE A CA 1
ATOM 2082 C C . ILE A 1 256 ? 16.488 -2.450 12.128 1.00 92.50 256 ILE A C 1
ATOM 2084 O O . ILE A 1 256 ? 17.506 -1.879 12.517 1.00 92.50 256 ILE A O 1
ATOM 2088 N N . ASP A 1 257 ? 15.872 -3.385 12.855 1.00 92.06 257 ASP A N 1
ATOM 2089 C CA . ASP A 1 257 ? 16.299 -3.861 14.175 1.00 92.06 257 ASP A CA 1
ATOM 2090 C C . ASP A 1 257 ? 17.423 -4.906 14.155 1.00 92.06 257 ASP A C 1
ATOM 2092 O O . ASP A 1 257 ? 18.022 -5.164 15.195 1.00 92.06 257 ASP A O 1
ATOM 2096 N N . GLU A 1 258 ? 17.750 -5.494 13.005 1.00 90.06 258 GLU A N 1
ATOM 2097 C CA . GLU A 1 258 ? 18.829 -6.488 12.894 1.00 90.06 258 GLU A CA 1
ATOM 2098 C C . GLU A 1 258 ? 20.122 -5.874 12.355 1.00 90.06 258 GLU A C 1
ATOM 2100 O O . GLU A 1 258 ? 21.222 -6.223 12.783 1.00 90.06 258 GLU A O 1
ATOM 2105 N N . VAL A 1 259 ? 20.016 -4.874 11.477 1.00 82.19 259 VAL A N 1
ATOM 2106 C CA . VAL A 1 259 ? 21.169 -4.122 10.941 1.00 82.19 259 VAL A CA 1
ATOM 2107 C C . VAL A 1 259 ? 21.752 -3.113 11.947 1.00 82.19 259 VAL A C 1
ATOM 2109 O O . VAL A 1 259 ? 22.500 -2.210 11.571 1.00 82.19 259 VAL A O 1
ATOM 2112 N N . GLN A 1 260 ? 21.452 -3.284 13.241 1.00 62.97 260 GLN A N 1
ATOM 2113 C CA . GLN A 1 260 ? 21.817 -2.408 14.360 1.00 62.97 260 GLN A CA 1
ATOM 2114 C C . GLN A 1 260 ? 23.303 -2.094 14.517 1.00 62.97 260 GLN A C 1
ATOM 2116 O O . GLN A 1 260 ? 23.658 -1.108 15.168 1.00 62.97 260 GLN A O 1
ATOM 2121 N N . ALA A 1 261 ? 24.192 -2.883 13.928 1.00 51.75 261 ALA A N 1
ATOM 2122 C CA . ALA A 1 261 ? 25.607 -2.577 13.966 1.00 51.75 261 ALA A CA 1
ATOM 2123 C C . ALA A 1 261 ? 25.915 -1.379 13.043 1.00 51.75 261 ALA A C 1
ATOM 2125 O O . ALA A 1 261 ? 26.196 -1.545 11.864 1.00 51.75 261 ALA A O 1
ATOM 2126 N N . SER A 1 262 ? 25.891 -0.171 13.620 1.00 52.16 262 SER A N 1
ATOM 2127 C CA . SER A 1 262 ? 26.602 1.039 13.166 1.00 52.16 262 SER A CA 1
ATOM 2128 C C . SER A 1 262 ? 25.967 1.977 12.134 1.00 52.16 262 SER A C 1
ATOM 2130 O O . SER A 1 262 ? 26.708 2.706 11.467 1.00 52.16 262 SER A O 1
ATOM 2132 N N . THR A 1 263 ? 24.645 2.061 11.979 1.00 64.50 263 THR A N 1
ATOM 2133 C CA . THR A 1 263 ? 24.127 3.107 11.083 1.00 64.50 263 THR A CA 1
ATOM 2134 C C . THR A 1 263 ? 24.026 4.445 11.815 1.00 64.50 263 THR A C 1
ATOM 2136 O O . THR A 1 263 ? 23.162 4.674 12.656 1.00 64.50 263 THR A O 1
ATOM 2139 N N . PHE A 1 264 ? 24.919 5.362 11.446 1.00 74.25 264 PHE A N 1
ATOM 2140 C CA . PHE A 1 264 ? 24.835 6.795 11.746 1.00 74.25 264 PHE A CA 1
ATOM 2141 C C . PHE A 1 264 ? 23.417 7.355 11.470 1.00 74.25 264 PHE A C 1
ATOM 2143 O O . PHE A 1 264 ? 22.977 8.271 12.148 1.00 74.25 264 PHE A O 1
ATOM 2150 N N . PHE A 1 265 ? 22.658 6.710 10.572 1.00 82.50 265 PHE A N 1
ATOM 2151 C CA . PHE A 1 265 ? 21.216 6.880 10.360 1.00 82.50 265 PHE A CA 1
ATOM 2152 C C . PHE A 1 265 ? 20.369 6.837 11.647 1.00 82.50 265 PHE A C 1
ATOM 2154 O O . PHE A 1 265 ? 19.618 7.770 11.893 1.00 82.50 265 PHE A O 1
ATOM 2161 N N . CYS A 1 266 ? 20.483 5.797 12.483 1.00 85.75 266 CYS A N 1
ATOM 2162 C CA . CYS A 1 266 ? 19.646 5.664 13.684 1.00 85.75 266 CYS A CA 1
ATOM 2163 C C . CYS A 1 266 ? 20.031 6.653 14.797 1.00 85.75 266 CYS A C 1
ATOM 2165 O O . CYS A 1 266 ? 19.185 7.016 15.610 1.00 85.75 266 CYS A O 1
ATOM 2167 N N . ALA A 1 267 ? 21.302 7.069 14.837 1.00 85.50 267 ALA A N 1
ATOM 2168 C CA . ALA A 1 267 ? 21.809 8.051 15.796 1.00 85.50 267 ALA A CA 1
ATOM 2169 C C . ALA A 1 267 ? 21.535 9.503 15.365 1.00 85.50 267 ALA A C 1
ATOM 2171 O O . ALA A 1 267 ? 21.407 10.373 16.223 1.00 85.50 267 ALA A O 1
ATOM 2172 N N . HIS A 1 268 ? 21.441 9.742 14.054 1.00 85.25 268 HIS A N 1
ATOM 2173 C CA . HIS A 1 268 ? 21.268 11.059 13.442 1.00 85.25 268 HIS A CA 1
ATOM 2174 C C . HIS A 1 268 ? 20.164 11.060 12.374 1.00 85.25 268 HIS A C 1
ATOM 2176 O O . HIS A 1 268 ? 20.423 11.401 11.212 1.00 85.25 268 HIS A O 1
ATOM 2182 N N . PRO A 1 269 ? 18.928 10.652 12.708 1.00 84.06 269 PRO A N 1
ATOM 2183 C CA . PRO A 1 269 ? 17.857 10.531 11.725 1.00 84.06 269 PRO A CA 1
ATOM 2184 C C . PRO A 1 269 ? 17.523 11.856 11.028 1.00 84.06 269 PRO A C 1
ATOM 2186 O O . PRO A 1 269 ? 17.091 11.845 9.876 1.00 84.06 269 PRO A O 1
ATOM 2189 N N . GLU A 1 270 ? 17.802 12.998 11.656 1.00 82.81 270 GLU A N 1
ATOM 2190 C CA . GLU A 1 270 ? 17.678 14.337 11.072 1.00 82.81 270 GLU A CA 1
ATOM 2191 C C . GLU A 1 270 ? 18.503 14.540 9.794 1.00 82.81 270 GLU A C 1
ATOM 2193 O O . GLU A 1 270 ? 18.151 15.371 8.962 1.00 82.81 270 GLU A O 1
ATOM 2198 N N . ASN A 1 271 ? 19.576 13.766 9.619 1.00 76.31 271 ASN A N 1
ATOM 2199 C CA . ASN A 1 271 ? 20.511 13.915 8.506 1.00 76.31 271 ASN A CA 1
ATOM 2200 C C . ASN A 1 271 ? 20.301 12.879 7.388 1.00 76.31 271 ASN A C 1
ATOM 2202 O O . ASN A 1 271 ? 20.805 13.071 6.283 1.00 76.31 271 ASN A O 1
ATOM 2206 N N . TYR A 1 272 ? 19.606 11.769 7.667 1.00 69.25 272 TYR A N 1
ATOM 2207 C CA . TYR A 1 272 ? 19.555 10.614 6.754 1.00 69.25 272 TYR A CA 1
ATOM 2208 C C . TYR A 1 272 ? 18.173 10.036 6.519 1.00 69.25 272 TYR A C 1
ATOM 2210 O O . TYR A 1 272 ? 18.044 9.159 5.661 1.00 69.25 272 TYR A O 1
ATOM 2218 N N . THR A 1 273 ? 17.153 10.484 7.252 1.00 65.94 273 THR A N 1
ATOM 2219 C CA . THR A 1 273 ? 15.783 10.142 6.877 1.00 65.94 273 THR A CA 1
ATOM 2220 C C . THR A 1 273 ? 15.575 10.671 5.465 1.00 65.94 273 THR A C 1
ATOM 2222 O O . THR A 1 273 ? 15.669 11.876 5.223 1.00 65.94 273 THR A O 1
ATOM 2225 N N . GLN A 1 274 ? 15.386 9.756 4.512 1.00 57.47 274 GLN A N 1
ATOM 2226 C CA . GLN A 1 274 ? 15.045 10.124 3.148 1.00 57.47 274 GLN A CA 1
ATOM 2227 C C . GLN A 1 274 ? 13.613 10.627 3.191 1.00 57.47 274 GLN A C 1
ATOM 2229 O O . GLN A 1 274 ? 12.674 9.857 3.040 1.00 57.47 274 GLN A O 1
ATOM 2234 N N . PHE A 1 275 ? 13.454 11.920 3.449 1.00 58.69 275 PHE A N 1
ATOM 2235 C CA . PHE A 1 275 ? 12.210 12.587 3.133 1.00 58.69 275 PHE A CA 1
ATOM 2236 C C . PHE A 1 275 ? 12.164 12.658 1.616 1.00 58.69 275 PHE A C 1
ATOM 2238 O O . PHE A 1 275 ? 13.090 13.197 0.993 1.00 58.69 275 PHE A O 1
ATOM 2245 N N . PRO A 1 276 ? 11.151 12.060 0.990 1.00 58.06 276 PRO A N 1
ATOM 2246 C CA . PRO A 1 276 ? 11.029 12.163 -0.442 1.00 58.06 276 PRO A CA 1
ATOM 2247 C C . PRO A 1 276 ? 10.955 13.634 -0.839 1.00 58.06 276 PRO A C 1
ATOM 2249 O O . PRO A 1 276 ? 10.461 14.459 -0.077 1.00 58.06 276 PRO A O 1
ATOM 2252 N N . SER A 1 277 ? 11.388 13.990 -2.045 1.00 54.22 277 SER A N 1
ATOM 2253 C CA . SER A 1 277 ? 11.398 15.395 -2.490 1.00 54.22 277 SER A CA 1
ATOM 2254 C C . SER A 1 277 ? 10.012 16.067 -2.499 1.00 54.22 277 SER A C 1
ATOM 2256 O O . SER A 1 277 ? 9.925 17.286 -2.630 1.00 54.22 277 SER A O 1
ATOM 2258 N N . TYR A 1 278 ? 8.936 15.285 -2.361 1.00 57.16 278 TYR A N 1
ATOM 2259 C CA . TYR A 1 278 ? 7.554 15.737 -2.192 1.00 57.16 278 TYR A CA 1
ATOM 2260 C C . TYR A 1 278 ? 7.106 15.893 -0.725 1.00 57.16 278 TYR A C 1
ATOM 2262 O O . TYR A 1 278 ? 6.022 16.422 -0.504 1.00 57.16 278 TYR A O 1
ATOM 2270 N N . GLN A 1 279 ? 7.902 15.477 0.266 1.00 63.25 279 GLN A N 1
ATOM 2271 C CA . GLN A 1 279 ? 7.691 15.776 1.686 1.00 63.25 279 GLN A CA 1
ATOM 2272 C C . GLN A 1 279 ? 8.618 16.923 2.104 1.00 63.25 279 GLN A C 1
ATOM 2274 O O . GLN A 1 279 ? 9.803 16.701 2.346 1.00 63.25 279 GLN A O 1
ATOM 2279 N N . PRO A 1 280 ? 8.119 18.171 2.169 1.00 57.72 280 PRO A N 1
ATOM 2280 C CA . PRO A 1 280 ? 8.973 19.337 2.391 1.00 57.72 280 PRO 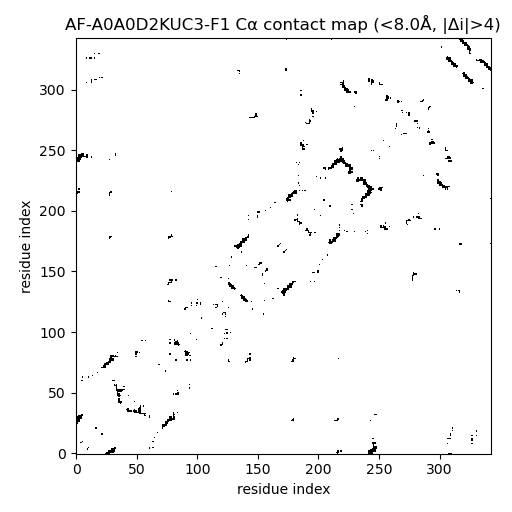A CA 1
ATOM 2281 C C . PRO A 1 280 ? 9.487 19.452 3.832 1.00 57.72 280 PRO A C 1
ATOM 2283 O O . PRO A 1 280 ? 10.376 20.262 4.093 1.00 57.72 280 PRO A O 1
ATOM 2286 N N . GLN A 1 281 ? 8.929 18.678 4.768 1.00 71.25 281 GLN A N 1
ATOM 2287 C CA . GLN A 1 281 ? 9.220 18.774 6.195 1.00 71.25 281 GLN A CA 1
ATOM 2288 C C . GLN A 1 281 ? 9.755 17.459 6.763 1.00 71.25 281 GLN A C 1
ATOM 2290 O O . GLN A 1 281 ? 9.325 16.373 6.382 1.00 71.25 281 GLN A O 1
ATOM 2295 N N . ALA A 1 282 ? 10.689 17.579 7.706 1.00 77.31 282 ALA A N 1
ATOM 2296 C CA . ALA A 1 282 ? 11.237 16.444 8.425 1.00 77.31 282 ALA A CA 1
ATOM 2297 C C . ALA A 1 282 ? 10.329 16.075 9.606 1.00 77.31 282 ALA A C 1
ATOM 2299 O O . ALA A 1 282 ? 10.337 16.760 10.630 1.00 77.31 282 ALA A O 1
ATOM 2300 N N . CYS A 1 283 ? 9.569 14.986 9.488 1.00 85.31 283 CYS A N 1
ATOM 2301 C CA . CYS A 1 283 ? 8.766 14.461 10.594 1.00 85.31 283 CYS A CA 1
ATOM 2302 C C . CYS A 1 283 ? 9.485 13.283 11.237 1.00 85.31 283 CYS A C 1
ATOM 2304 O O . CYS A 1 283 ? 9.461 12.164 10.731 1.00 85.31 283 CYS A O 1
ATOM 2306 N N . LEU A 1 284 ? 10.147 13.542 12.361 1.00 88.56 284 LEU A N 1
ATOM 2307 C CA . LEU A 1 284 ? 10.792 12.502 13.152 1.00 88.56 284 LEU A CA 1
ATOM 2308 C C . LEU A 1 284 ? 9.850 12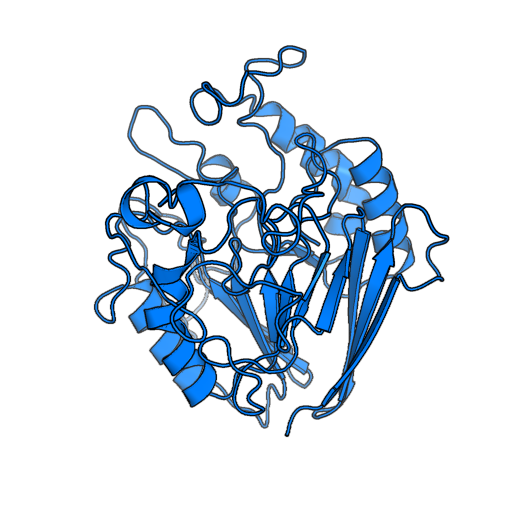.014 14.249 1.00 88.56 284 LEU A C 1
ATOM 2310 O O . LEU A 1 284 ? 9.134 12.795 14.874 1.00 88.56 284 LEU A O 1
ATOM 2314 N N . SER A 1 285 ? 9.890 10.714 14.519 1.00 90.56 285 SER A N 1
ATOM 2315 C CA . SER A 1 285 ? 9.267 10.115 15.696 1.00 90.56 285 SER A CA 1
ATOM 2316 C C . SER A 1 285 ? 10.189 9.091 16.329 1.00 90.56 285 SER A C 1
ATOM 2318 O O . SER A 1 285 ? 11.009 8.459 15.658 1.00 90.56 285 SER A O 1
ATOM 2320 N N . PHE A 1 286 ? 10.028 8.901 17.633 1.00 90.88 286 PHE A N 1
ATOM 2321 C CA . PHE A 1 286 ? 10.863 8.020 18.437 1.00 90.88 286 PHE A CA 1
ATOM 2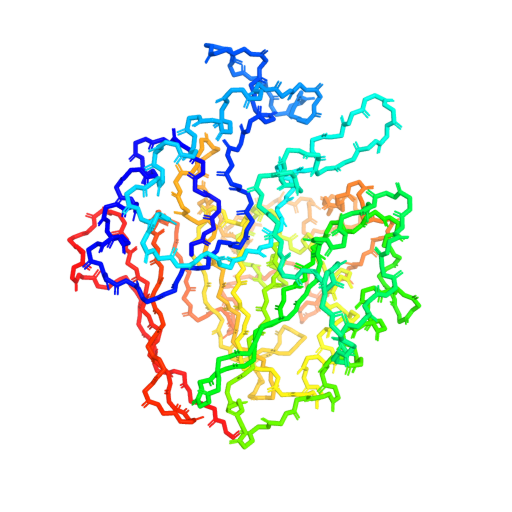322 C C . PHE A 1 286 ? 9.968 7.041 19.191 1.00 90.88 286 PHE A C 1
ATOM 2324 O O . PHE A 1 286 ? 8.993 7.444 19.820 1.00 90.88 286 PHE A O 1
ATOM 2331 N N . GLN A 1 287 ? 10.307 5.758 19.130 1.00 87.56 287 GLN A N 1
ATOM 2332 C CA . GLN A 1 287 ? 9.652 4.702 19.889 1.00 87.56 287 GLN A CA 1
ATOM 2333 C C . GLN A 1 287 ? 10.504 4.424 21.126 1.00 87.56 287 GLN A C 1
ATOM 2335 O O . GLN A 1 287 ? 11.676 4.081 21.003 1.00 87.56 287 GLN A O 1
ATOM 2340 N N . GLN A 1 288 ? 9.942 4.613 22.324 1.00 85.81 288 GLN A N 1
ATOM 2341 C CA . GLN A 1 288 ? 10.672 4.424 23.590 1.00 85.81 288 GLN A CA 1
ATOM 2342 C C . GLN A 1 288 ? 11.992 5.226 23.655 1.00 85.81 288 GLN A C 1
ATOM 2344 O O . GLN A 1 288 ? 13.007 4.764 24.169 1.00 85.81 288 GLN A O 1
ATOM 2349 N N . GLY A 1 289 ? 11.988 6.439 23.092 1.00 88.19 289 GLY A N 1
ATOM 2350 C CA . GLY A 1 289 ? 13.161 7.318 23.044 1.00 88.19 289 GLY A CA 1
ATOM 2351 C C . GLY A 1 289 ? 14.224 6.935 22.008 1.00 88.19 289 GLY A C 1
ATOM 2352 O O . GLY A 1 289 ? 15.262 7.585 21.958 1.00 88.19 289 GLY A O 1
ATOM 2353 N N . GLN A 1 290 ? 13.982 5.919 21.174 1.00 89.62 290 GLN A N 1
ATOM 2354 C CA . GLN A 1 290 ? 14.889 5.477 20.111 1.00 89.62 290 GLN A CA 1
ATOM 2355 C C . GLN A 1 290 ? 14.251 5.672 18.732 1.00 89.62 290 GLN A C 1
ATOM 2357 O O . GLN A 1 290 ? 13.039 5.534 18.565 1.00 89.62 290 GLN A O 1
ATOM 2362 N N . TYR A 1 291 ? 15.057 6.001 17.723 1.00 90.62 291 TYR A N 1
ATOM 2363 C CA . TYR A 1 291 ? 14.555 6.136 16.352 1.00 90.62 291 TYR A CA 1
ATOM 2364 C C . TYR A 1 291 ? 14.370 4.768 15.678 1.00 90.62 291 TYR A C 1
ATOM 2366 O O . TYR A 1 291 ? 13.338 4.502 15.054 1.00 90.62 291 TYR A O 1
ATOM 2374 N N . CYS A 1 292 ? 15.352 3.883 15.862 1.00 91.75 292 CYS A N 1
ATOM 2375 C CA . CYS A 1 292 ? 15.327 2.501 15.398 1.00 91.75 292 CYS A CA 1
ATOM 2376 C C . CYS A 1 292 ? 15.107 1.545 16.581 1.00 91.75 292 CYS A C 1
ATOM 2378 O O . CYS A 1 292 ? 15.737 1.728 17.627 1.00 91.75 292 CYS A O 1
ATOM 2380 N N . PRO A 1 293 ? 14.262 0.516 16.432 1.00 92.00 293 PRO A N 1
ATOM 2381 C CA . PRO A 1 293 ? 14.101 -0.521 17.442 1.00 92.00 293 PRO A CA 1
ATOM 2382 C C . PRO A 1 293 ? 15.341 -1.427 17.558 1.00 92.00 293 PRO A C 1
ATOM 2384 O O . PRO A 1 293 ? 16.207 -1.444 16.684 1.00 92.00 293 PRO A O 1
ATOM 2387 N N . THR A 1 294 ? 15.430 -2.176 18.663 1.00 90.88 294 THR A N 1
ATOM 2388 C CA . THR A 1 294 ? 16.513 -3.144 18.962 1.00 90.88 294 THR A CA 1
ATOM 2389 C C . THR A 1 294 ? 16.129 -4.605 18.812 1.00 90.88 294 THR A C 1
ATOM 2391 O O . THR A 1 294 ? 16.938 -5.503 19.018 1.00 90.88 294 THR A O 1
ATOM 2394 N N . SER A 1 295 ? 14.872 -4.837 18.489 1.00 93.69 295 SER A N 1
ATOM 2395 C CA . SER A 1 295 ? 14.288 -6.131 18.174 1.00 93.69 295 SER A CA 1
ATOM 2396 C C . SER A 1 295 ? 13.005 -5.861 17.402 1.00 93.69 295 SER A C 1
ATOM 2398 O O . SER A 1 295 ? 12.554 -4.711 17.353 1.00 93.69 295 SER A O 1
ATOM 2400 N N . GLN A 1 296 ? 12.395 -6.898 16.836 1.00 96.38 296 GLN A N 1
ATOM 2401 C CA . GLN A 1 296 ? 11.096 -6.771 16.190 1.00 96.38 296 GLN A CA 1
ATOM 2402 C C . GLN A 1 296 ? 10.104 -6.062 17.132 1.00 96.38 296 GLN A C 1
ATOM 2404 O O . GLN A 1 296 ? 9.795 -6.590 18.207 1.00 96.38 296 GLN A O 1
ATOM 2409 N N . PRO A 1 297 ? 9.592 -4.872 16.768 1.00 96.62 297 PRO A N 1
ATOM 2410 C CA . PRO A 1 297 ? 8.630 -4.166 17.598 1.00 96.62 297 PRO A CA 1
ATOM 2411 C C . PRO A 1 297 ? 7.379 -5.007 17.843 1.00 96.62 297 PRO A C 1
ATOM 2413 O O . PRO A 1 297 ? 6.873 -5.657 16.934 1.00 96.62 297 PRO A O 1
ATOM 2416 N N . ALA A 1 298 ? 6.809 -4.924 19.047 1.00 97.75 298 ALA A N 1
ATOM 2417 C CA . ALA A 1 298 ? 5.648 -5.732 19.437 1.00 97.75 298 ALA A CA 1
ATOM 2418 C C . ALA A 1 298 ? 4.394 -5.530 18.556 1.00 97.75 298 ALA A C 1
ATOM 2420 O O . ALA A 1 298 ? 3.498 -6.385 18.570 1.00 97.75 298 ALA A O 1
ATOM 2421 N N . TRP A 1 299 ? 4.324 -4.404 17.834 1.00 98.00 299 TRP A N 1
ATOM 2422 C CA . TRP A 1 299 ? 3.277 -4.085 16.865 1.00 98.00 299 TRP A CA 1
ATOM 2423 C C . TRP A 1 299 ? 3.481 -4.753 15.501 1.00 98.00 299 TRP A C 1
ATOM 2425 O O . TRP A 1 299 ? 2.495 -4.931 14.798 1.00 98.00 299 TRP A O 1
ATOM 2435 N N . SER A 1 300 ? 4.697 -5.164 15.128 1.00 98.50 300 SER A N 1
ATOM 2436 C CA . SER A 1 300 ? 4.956 -5.934 13.905 1.00 98.50 300 SER A CA 1
ATOM 2437 C C . SER A 1 300 ? 4.624 -7.400 14.180 1.00 98.50 300 SER A C 1
ATOM 2439 O O . SER A 1 300 ? 5.345 -8.085 14.904 1.00 98.50 300 SER A O 1
ATOM 2441 N N . ALA A 1 301 ? 3.481 -7.873 13.679 1.00 98.62 301 ALA A N 1
ATOM 2442 C CA . ALA A 1 301 ? 2.969 -9.210 13.977 1.00 98.62 301 ALA A CA 1
ATOM 2443 C C . ALA A 1 301 ? 3.628 -10.289 13.114 1.00 98.62 301 ALA A C 1
ATOM 2445 O O . ALA A 1 301 ? 3.902 -11.383 13.602 1.00 98.62 301 ALA A O 1
ATOM 2446 N N . TYR A 1 302 ? 3.855 -9.980 11.839 1.00 98.75 302 TYR A N 1
ATOM 2447 C CA . TYR A 1 302 ? 4.483 -10.867 10.870 1.00 98.75 302 TYR A CA 1
ATOM 2448 C C . TYR A 1 302 ? 5.244 -10.025 9.851 1.00 98.75 302 TYR A C 1
ATOM 2450 O O . TYR A 1 302 ? 4.742 -8.988 9.431 1.00 98.75 302 TYR A O 1
ATOM 2458 N N . ARG A 1 303 ? 6.426 -10.475 9.431 1.00 98.38 303 ARG A N 1
ATOM 2459 C CA . ARG A 1 303 ? 7.229 -9.830 8.388 1.00 98.38 303 ARG A CA 1
ATOM 2460 C C . ARG A 1 303 ? 8.053 -10.875 7.653 1.00 98.38 303 ARG A C 1
ATOM 2462 O O . ARG A 1 303 ? 8.666 -11.724 8.297 1.00 98.38 303 ARG A O 1
ATOM 2469 N N . GLU A 1 304 ? 8.064 -10.834 6.327 1.00 98.31 304 GLU A N 1
ATOM 2470 C CA . GLU A 1 304 ? 8.868 -11.752 5.529 1.00 98.31 304 GLU A CA 1
ATOM 2471 C C . GLU A 1 304 ? 9.273 -11.175 4.160 1.00 98.31 304 GLU A C 1
ATOM 2473 O O . GLU A 1 304 ? 8.421 -10.720 3.395 1.00 98.31 304 GLU A O 1
ATOM 2478 N N . PRO A 1 305 ? 10.574 -11.226 3.806 1.00 97.62 305 PRO A N 1
ATOM 2479 C CA . PRO A 1 305 ? 11.048 -10.829 2.489 1.00 97.62 305 PRO A CA 1
ATOM 2480 C C . PRO A 1 305 ? 10.856 -11.950 1.462 1.00 97.62 305 PRO A C 1
ATOM 2482 O O . PRO A 1 305 ? 11.800 -12.660 1.106 1.00 97.62 305 PRO A O 1
ATOM 2485 N N . SER A 1 306 ? 9.633 -12.073 0.960 1.00 98.31 306 SER A N 1
ATOM 2486 C CA . SER A 1 306 ? 9.258 -12.970 -0.135 1.00 98.31 306 SER A CA 1
ATOM 2487 C C . SER A 1 306 ? 8.296 -12.242 -1.063 1.00 98.31 306 SER A C 1
ATOM 2489 O O . SER A 1 306 ? 7.529 -11.414 -0.594 1.00 98.31 306 SER A O 1
ATOM 2491 N N . PHE A 1 307 ? 8.338 -12.546 -2.364 1.00 98.75 307 PHE A N 1
ATOM 2492 C CA . PHE A 1 307 ? 7.309 -12.082 -3.296 1.00 98.75 307 PHE A CA 1
ATOM 2493 C C . PHE A 1 307 ? 6.002 -12.844 -3.097 1.00 98.75 307 PHE A C 1
ATOM 2495 O O . PHE A 1 307 ? 6.039 -14.035 -2.764 1.00 98.75 307 PHE A O 1
ATOM 2502 N N . GLY A 1 308 ? 4.879 -12.195 -3.377 1.00 98.19 308 GLY A N 1
ATOM 2503 C CA . GLY A 1 308 ? 3.573 -12.768 -3.116 1.00 98.19 308 GLY A CA 1
ATOM 2504 C C . GLY A 1 308 ? 2.399 -11.866 -3.466 1.00 98.19 308 GLY A C 1
ATOM 2505 O O . GLY A 1 308 ? 2.517 -10.827 -4.116 1.00 98.19 308 GLY A O 1
ATOM 2506 N N . HIS A 1 309 ? 1.226 -12.315 -3.035 1.00 98.56 309 HIS A N 1
ATOM 2507 C CA . HIS A 1 309 ? -0.014 -11.550 -3.053 1.00 98.56 309 HIS A CA 1
ATOM 2508 C C . HIS A 1 309 ? -0.853 -11.920 -1.828 1.00 98.56 309 HIS A C 1
ATOM 2510 O O . HIS A 1 309 ? -0.562 -12.881 -1.120 1.00 98.56 309 HIS A O 1
ATOM 2516 N N . GLY A 1 310 ? -1.916 -11.168 -1.573 1.00 98.19 310 GLY A N 1
ATOM 2517 C CA . GLY A 1 310 ? -2.828 -11.439 -0.470 1.00 98.19 310 GLY A CA 1
ATOM 2518 C C . GLY A 1 310 ? -4.276 -11.380 -0.913 1.00 98.19 310 GLY A C 1
ATOM 2519 O O . GLY A 1 310 ? -4.611 -10.714 -1.896 1.00 98.19 310 GLY A O 1
ATOM 2520 N N . VAL A 1 311 ? -5.102 -12.102 -0.169 1.00 98.25 311 VAL A N 1
ATOM 2521 C CA . VAL A 1 311 ? -6.534 -12.278 -0.377 1.00 98.25 311 VAL A CA 1
ATOM 2522 C C . VAL A 1 311 ? -7.232 -11.950 0.935 1.00 98.25 311 VAL A C 1
ATOM 2524 O O . VAL A 1 311 ? -6.783 -12.358 2.011 1.00 98.25 311 VAL A O 1
ATOM 2527 N N . ILE A 1 312 ? -8.320 -11.187 0.843 1.00 98.19 312 ILE A N 1
ATOM 2528 C CA . ILE A 1 312 ? -9.183 -10.886 1.979 1.00 98.19 312 ILE A CA 1
ATOM 2529 C C . ILE A 1 312 ? -10.604 -11.362 1.702 1.00 98.19 312 ILE A C 1
ATOM 2531 O O . ILE A 1 312 ? -11.248 -10.902 0.762 1.00 98.19 312 ILE A O 1
ATOM 2535 N N . ASP A 1 313 ? -11.100 -12.240 2.568 1.00 98.19 313 ASP A N 1
ATOM 2536 C CA . ASP A 1 313 ? -12.467 -12.744 2.519 1.00 98.19 313 ASP A CA 1
ATOM 2537 C C . ASP A 1 313 ? -13.295 -12.105 3.632 1.00 98.19 313 ASP A C 1
ATOM 2539 O O . ASP A 1 313 ? -13.145 -12.423 4.815 1.00 98.19 313 ASP A O 1
ATOM 2543 N N . PHE A 1 314 ? -14.197 -11.197 3.265 1.00 98.06 314 PHE A N 1
ATOM 2544 C CA . PHE A 1 314 ? -15.149 -10.605 4.202 1.00 98.06 314 PHE A CA 1
ATOM 2545 C C . PHE A 1 314 ? -16.293 -11.582 4.468 1.00 98.06 314 PHE A C 1
ATOM 2547 O O . PHE A 1 314 ? -17.247 -11.675 3.698 1.00 98.06 314 PHE A O 1
ATOM 2554 N N . ALA A 1 315 ? -16.212 -12.310 5.578 1.00 97.81 315 ALA A N 1
ATOM 2555 C CA . ALA A 1 315 ? -17.190 -13.337 5.915 1.00 97.81 315 ALA A CA 1
ATOM 2556 C C . ALA A 1 315 ? -18.529 -12.750 6.376 1.00 97.81 315 ALA A C 1
ATOM 2558 O O . ALA A 1 315 ? -19.593 -13.293 6.085 1.00 97.81 315 ALA A O 1
ATOM 2559 N N . ASN A 1 316 ? -18.485 -11.662 7.145 1.00 97.25 316 ASN A N 1
ATOM 2560 C CA . ASN A 1 316 ? -19.663 -10.934 7.610 1.00 97.25 316 ASN A CA 1
ATOM 2561 C C . ASN A 1 316 ? -19.267 -9.531 8.091 1.00 97.25 316 ASN A C 1
ATOM 2563 O O . ASN A 1 316 ? -18.140 -9.082 7.894 1.00 97.25 316 ASN A O 1
ATOM 2567 N N . ALA A 1 317 ? -20.194 -8.836 8.754 1.00 97.56 317 ALA A N 1
ATOM 2568 C CA . ALA A 1 317 ? -19.953 -7.496 9.262 1.00 97.56 317 ALA A CA 1
ATOM 2569 C C . ALA A 1 317 ? -18.790 -7.412 10.267 1.00 97.56 317 ALA A C 1
ATOM 2571 O O . ALA A 1 317 ? -18.239 -6.335 10.400 1.00 97.56 317 ALA A O 1
ATOM 2572 N N . THR A 1 318 ? -18.406 -8.473 10.976 1.00 97.31 318 THR A N 1
ATOM 2573 C CA . THR A 1 318 ? -17.378 -8.409 12.033 1.00 97.31 318 THR A CA 1
ATOM 2574 C C . THR A 1 318 ? -16.146 -9.261 11.770 1.00 97.31 318 THR A C 1
ATOM 2576 O O . THR A 1 318 ? -15.117 -8.988 12.373 1.00 97.31 318 THR A O 1
ATOM 2579 N N . HIS A 1 319 ? -16.211 -10.261 10.888 1.00 98.38 319 HIS A N 1
ATOM 2580 C CA . HIS A 1 319 ? -15.091 -11.163 10.602 1.00 98.38 319 HIS A CA 1
ATOM 2581 C C . HIS A 1 319 ? -14.634 -11.059 9.146 1.00 98.38 319 HIS A C 1
ATOM 2583 O O . HIS A 1 319 ? -15.443 -11.204 8.227 1.00 98.38 319 HIS A O 1
ATOM 2589 N N . ALA A 1 320 ? -13.334 -10.844 8.961 1.00 98.50 320 ALA A N 1
ATOM 2590 C CA . ALA A 1 320 ? -12.650 -10.957 7.682 1.00 98.50 320 ALA A CA 1
ATOM 2591 C C . ALA A 1 320 ? -11.432 -11.874 7.834 1.00 98.50 320 ALA A C 1
ATOM 2593 O O . ALA A 1 320 ? -10.755 -11.847 8.863 1.00 98.50 320 ALA A O 1
ATOM 2594 N N . PHE A 1 321 ? -11.150 -12.686 6.823 1.00 98.44 321 PHE A N 1
ATOM 2595 C CA . PHE A 1 321 ? -9.996 -13.577 6.800 1.00 98.44 321 PHE A CA 1
ATOM 2596 C C . PHE A 1 321 ? -8.953 -13.008 5.851 1.00 98.44 321 PHE A C 1
ATOM 2598 O O . PHE A 1 321 ? -9.204 -12.886 4.657 1.00 98.44 321 PHE A O 1
ATOM 2605 N N . TRP A 1 322 ? -7.796 -12.636 6.388 1.00 98.50 322 TRP A N 1
ATOM 2606 C CA . TRP A 1 322 ? -6.644 -12.228 5.599 1.00 98.50 322 TRP A CA 1
ATOM 2607 C C . TRP A 1 322 ? -5.713 -13.417 5.402 1.00 98.50 322 TRP A C 1
ATOM 2609 O O . TRP A 1 322 ? -5.326 -14.061 6.380 1.00 98.50 322 TRP A O 1
ATOM 2619 N N . THR A 1 323 ? -5.310 -13.657 4.158 1.00 98.44 323 THR A N 1
ATOM 2620 C CA . THR A 1 323 ? -4.299 -14.655 3.811 1.00 98.44 323 THR A CA 1
ATOM 2621 C C . THR A 1 323 ? -3.278 -14.035 2.865 1.00 98.44 323 THR A C 1
ATOM 2623 O O . THR A 1 323 ? -3.646 -13.368 1.903 1.00 98.44 323 THR A O 1
ATOM 2626 N N . TRP A 1 324 ? -1.992 -14.262 3.117 1.00 98.69 324 TRP A N 1
ATOM 2627 C CA . TRP A 1 324 ? -0.907 -13.907 2.204 1.00 98.69 324 TRP A CA 1
ATOM 2628 C C . TRP A 1 324 ? -0.238 -15.171 1.665 1.00 98.69 324 TRP A C 1
ATOM 2630 O O . TRP A 1 324 ? 0.030 -16.113 2.415 1.00 98.69 324 TRP A O 1
ATOM 2640 N N . HIS A 1 325 ? 0.029 -15.190 0.363 1.00 98.44 325 HIS A N 1
ATOM 2641 C CA . HIS A 1 325 ? 0.542 -16.325 -0.395 1.00 98.44 325 HIS A CA 1
ATOM 2642 C C . HIS A 1 325 ? 1.872 -15.962 -1.046 1.00 98.44 325 HIS A C 1
ATOM 2644 O O . HIS A 1 325 ? 1.971 -14.973 -1.773 1.00 98.44 325 HIS A O 1
ATOM 2650 N N . LYS A 1 326 ? 2.879 -16.805 -0.824 1.00 97.19 326 LYS A N 1
ATOM 2651 C CA . LYS A 1 326 ? 4.230 -16.631 -1.362 1.00 97.19 326 LYS A CA 1
ATOM 2652 C C . LYS A 1 326 ? 4.338 -17.221 -2.757 1.00 97.19 326 LYS A C 1
ATOM 2654 O O . LYS A 1 326 ? 3.846 -18.318 -3.003 1.00 97.19 326 LYS A O 1
ATOM 2659 N N . ASN A 1 327 ? 5.095 -16.572 -3.631 1.00 97.94 327 ASN A N 1
ATOM 2660 C CA . ASN A 1 327 ? 5.360 -17.076 -4.979 1.00 97.94 327 ASN A CA 1
ATOM 2661 C C . ASN A 1 327 ? 6.125 -18.410 -4.990 1.00 97.94 327 ASN A C 1
ATOM 2663 O O . ASN A 1 327 ? 6.025 -19.162 -5.951 1.00 97.94 327 ASN A O 1
ATOM 2667 N N . GLN A 1 328 ? 6.934 -18.705 -3.965 1.00 96.69 328 GLN A N 1
ATOM 2668 C CA . GLN A 1 328 ? 7.756 -19.924 -3.932 1.00 96.69 328 GLN A CA 1
ATOM 2669 C C . GLN A 1 328 ? 6.971 -21.171 -3.506 1.00 96.69 328 GLN A C 1
ATOM 2671 O O . GLN A 1 328 ? 7.520 -22.273 -3.550 1.00 96.69 328 GLN A O 1
ATOM 2676 N N . TRP A 1 329 ? 5.733 -21.007 -3.039 1.00 96.75 329 TRP A N 1
ATOM 2677 C CA . TRP A 1 329 ? 4.888 -22.093 -2.552 1.00 96.75 329 TRP A CA 1
ATOM 2678 C C . TRP A 1 329 ? 3.701 -22.315 -3.484 1.00 96.75 329 TRP A C 1
ATOM 2680 O O . TRP A 1 329 ? 3.322 -21.389 -4.194 1.00 96.75 329 TRP A O 1
ATOM 2690 N N . PRO A 1 330 ? 3.101 -23.517 -3.490 1.00 94.81 330 PRO A N 1
ATOM 2691 C CA . PRO A 1 330 ? 1.854 -23.741 -4.210 1.00 94.81 330 PRO A CA 1
ATOM 2692 C C . PRO A 1 330 ? 0.769 -22.744 -3.790 1.00 94.81 330 PRO A C 1
ATOM 2694 O O . PRO A 1 330 ? 0.697 -22.355 -2.624 1.00 94.81 330 PRO A O 1
ATOM 2697 N N . GLU A 1 331 ? -0.115 -22.388 -4.717 1.00 88.44 331 GLU A N 1
ATOM 2698 C CA . GLU A 1 331 ? -1.129 -21.342 -4.563 1.00 88.44 331 GLU A CA 1
ATOM 2699 C C . GLU A 1 331 ? -2.082 -21.566 -3.374 1.00 88.44 331 GLU A C 1
ATOM 2701 O O . GLU A 1 331 ? -2.554 -20.612 -2.760 1.00 88.44 331 GLU A O 1
ATOM 2706 N N . TRP A 1 332 ? -2.313 -22.821 -2.981 1.00 88.19 332 TRP A N 1
ATOM 2707 C CA . TRP A 1 332 ? -3.159 -23.191 -1.842 1.00 88.19 332 TRP A CA 1
ATOM 2708 C C . TRP A 1 332 ? -2.465 -23.063 -0.477 1.00 88.19 332 TRP A C 1
ATOM 2710 O O . TRP A 1 332 ? -3.126 -23.173 0.557 1.00 88.19 332 TRP A O 1
ATOM 2720 N N . GLN A 1 333 ? -1.147 -22.852 -0.439 1.00 95.69 333 GLN A N 1
ATOM 2721 C CA . GLN A 1 333 ? -0.392 -22.732 0.803 1.00 95.69 333 GLN A CA 1
ATOM 2722 C C . GLN A 1 333 ? -0.224 -21.259 1.199 1.00 95.69 333 GLN A C 1
ATOM 2724 O O . GLN A 1 333 ? 0.337 -20.450 0.462 1.00 95.69 333 GLN A O 1
ATOM 2729 N N . SER A 1 334 ? -0.669 -20.917 2.407 1.00 96.19 334 SER A N 1
ATOM 2730 C CA . SER A 1 334 ? -0.524 -19.574 2.972 1.00 96.19 334 SER A CA 1
ATOM 2731 C C . SER A 1 334 ? 0.833 -19.381 3.651 1.00 96.19 334 SER A C 1
ATOM 2733 O O . SER A 1 334 ? 1.262 -20.223 4.443 1.00 96.19 334 SER A O 1
ATOM 2735 N N . GLY A 1 335 ? 1.473 -18.241 3.399 1.00 97.31 335 GLY A N 1
ATOM 2736 C CA . GLY A 1 335 ? 2.620 -17.736 4.154 1.00 97.31 335 GLY A CA 1
ATOM 2737 C C . GLY A 1 335 ? 2.239 -17.196 5.528 1.00 97.31 335 GLY A C 1
ATOM 2738 O O . GLY A 1 335 ? 2.888 -17.510 6.525 1.00 97.31 335 GLY A O 1
ATOM 2739 N N . ASP A 1 336 ? 1.162 -16.418 5.563 1.00 98.56 336 ASP A N 1
ATOM 2740 C CA . ASP A 1 336 ? 0.581 -15.826 6.763 1.00 98.56 336 ASP A CA 1
ATOM 2741 C C . ASP A 1 336 ? -0.946 -15.839 6.646 1.00 98.56 336 ASP A C 1
ATOM 2743 O O . ASP A 1 336 ? -1.492 -15.711 5.548 1.00 98.56 336 ASP A O 1
ATOM 2747 N N . GLN A 1 337 ? -1.630 -16.002 7.774 1.00 98.06 337 GLN A N 1
ATOM 2748 C CA . GLN A 1 337 ? -3.085 -16.035 7.835 1.00 98.06 337 GLN A CA 1
ATOM 2749 C C . GLN A 1 337 ? -3.570 -15.477 9.172 1.00 98.06 337 GLN A C 1
ATOM 2751 O O . GLN A 1 337 ? -3.055 -15.832 10.234 1.00 98.06 337 GLN A O 1
ATOM 2756 N N . VAL A 1 338 ? -4.587 -14.617 9.136 1.00 98.25 338 VAL A N 1
ATOM 2757 C CA . VAL A 1 338 ? -5.202 -14.071 10.347 1.00 98.25 338 VAL A CA 1
ATOM 2758 C C . VAL A 1 338 ? -6.679 -13.758 10.140 1.00 98.25 338 VAL A C 1
ATOM 2760 O O . VAL A 1 338 ? -7.092 -13.255 9.097 1.00 98.25 338 VAL A O 1
ATOM 2763 N N . THR A 1 339 ? -7.482 -14.006 11.171 1.00 98.38 339 THR A N 1
ATOM 2764 C CA . THR A 1 339 ? -8.848 -13.482 11.250 1.00 98.38 339 THR A CA 1
ATOM 2765 C C . THR A 1 339 ? -8.807 -12.083 11.847 1.00 98.38 339 THR A C 1
ATOM 2767 O O . THR A 1 339 ? -8.426 -11.908 13.005 1.00 98.38 339 THR A O 1
ATOM 2770 N N . ILE A 1 340 ? -9.220 -11.089 11.071 1.00 97.94 340 ILE A N 1
ATOM 2771 C CA . ILE A 1 340 ? -9.408 -9.718 11.537 1.00 97.94 340 ILE A CA 1
ATOM 2772 C C . ILE A 1 340 ? -10.837 -9.613 12.066 1.00 97.94 340 ILE A C 1
ATOM 2774 O O . ILE A 1 340 ? -11.795 -9.946 11.365 1.00 97.94 340 ILE A O 1
ATOM 2778 N N . ILE A 1 341 ? -10.973 -9.182 13.322 1.00 96.88 341 ILE A N 1
ATOM 2779 C CA . ILE A 1 341 ? -12.266 -9.036 13.994 1.00 96.88 341 ILE A CA 1
ATOM 2780 C C . ILE A 1 341 ? -12.511 -7.554 14.254 1.00 96.88 341 ILE A C 1
ATOM 2782 O O . ILE A 1 341 ? -11.856 -6.962 15.114 1.00 96.88 341 ILE A O 1
ATOM 2786 N N . ARG A 1 342 ? -13.474 -6.969 13.538 1.00 91.25 342 ARG A N 1
ATOM 2787 C CA . ARG A 1 342 ? -13.958 -5.618 13.822 1.00 91.25 342 ARG A CA 1
ATOM 2788 C C . ARG A 1 342 ? -14.777 -5.636 15.109 1.00 91.25 342 ARG A C 1
ATOM 2790 O O . ARG A 1 342 ? -15.672 -6.475 15.256 1.00 91.25 342 ARG A O 1
ATOM 2797 N N . ARG A 1 343 ? -14.490 -4.703 16.014 1.00 71.75 343 ARG A N 1
ATOM 2798 C CA . ARG A 1 343 ? -15.240 -4.514 17.261 1.00 71.75 343 ARG A CA 1
ATOM 2799 C C . ARG A 1 343 ? -16.331 -3.465 17.136 1.00 71.75 343 ARG A C 1
ATOM 2801 O O . ARG A 1 343 ? -16.161 -2.522 16.334 1.00 71.75 343 ARG A O 1
#

Sequence (343 aa):
MADPGQTYNTSVMLDHLISSQPQLAVLAGDFVYADQWASQDQRITKALSGKFTYQPKWDMFGRLFEPLLSVVPLMHTNGNHEIEQLPDGRRNNAYNHRYPVPTNKYGPPNPTSFPAVTTSDPYNNLYYSVEVPGVFKYIFLTSYSPGQVFDQSDEQYKWLEKELRLVDRTKTPWLLVTTHAPWYNTYKGHYKENECMRQVYEPLLVKYSVDILVLGHIHSYERTKPVVNYEVNEAGPVHITMGDGGNIEGLYKDFIDEVQASTFFCAHPENYTQFPSYQPQACLSFQQGQYCPTSQPAWSAYREPSFGHGVIDFANATHAFWTWHKNQWPEWQSGDQVTIIRR

Organism: NCBI:txid145388

pLDDT: mean 88.92, std 14.53, range [31.8, 98.88]

InterPro domains:
  IPR004843 Calcineurin-like, phosphoesterase domain [PF00149] (4-221)
  IPR025733 Purple acid phosphatase, C-terminal domain [PF14008] (293-328)
  IPR029052 Metallo-dependent phosphatase-like [G3DSA:3.60.21.10] (1-284)
  IPR029052 Metallo-dependent phosphatase-like [SSF56300] (9-340)
  IPR039331 Purple acid phosphatase-like [PTHR22953] (2-340)
  IPR041792 Purple acid phosphatase, metallophosphatase domain [cd00839] (1-342)

Secondary structure (DSSP, 8-state):
----TTSHHHHHHHHHHHHT--SSEEEES----GGGBSSSS-BPPGGGBTTB--THHHHHHHHHHHHHHTTS-EEEE--STT----TTS--SHHHHHHS-----SSSS--S------BTTBTT--SSEEEEETTTEEEEE--S--TT--SSTTSHHHHHHHHHHHT--TTT--EEEEE-SS-SS--BSTTTTTTHHHHHHHHHHHHHTT--EEEE-SSSSEEEEPSEETTEE-TTSPEEEEE--S--TT-----BTTT--S--HHHH-HHHH----TT--S-----BTTBSS-SS--TTEEEEE---EEEEEEE-SSSEEEEEEEETTS-TT--SEEEEEE--